Protein AF-A0A1B9MRT1-F1 (afdb_monomer)

Radius of gyration: 19.41 Å; Cα contacts (8 Å, |Δi|>4): 714; chains: 1; bounding box: 47×42×58 Å

Structure (mmCIF, N/CA/C/O backbone):
data_AF-A0A1B9MRT1-F1
#
_entry.id   AF-A0A1B9MRT1-F1
#
loop_
_atom_site.group_PDB
_atom_site.id
_atom_site.type_symbol
_atom_site.label_atom_id
_atom_site.label_alt_id
_atom_site.label_comp_id
_atom_site.label_asym_id
_atom_site.label_entity_id
_atom_site.label_seq_id
_atom_site.pdbx_PDB_ins_code
_atom_site.Cartn_x
_atom_site.Cartn_y
_atom_site.Cartn_z
_atom_site.occupancy
_atom_site.B_iso_or_equiv
_atom_site.auth_seq_id
_atom_site.auth_comp_id
_atom_site.auth_asym_id
_atom_site.auth_atom_id
_atom_site.pdbx_PDB_model_num
ATOM 1 N N . MET A 1 1 ? -8.906 -6.678 10.588 1.00 81.12 1 MET A N 1
ATOM 2 C CA . MET A 1 1 ? -9.167 -5.360 9.980 1.00 81.12 1 MET A CA 1
ATOM 3 C C . MET A 1 1 ? -9.302 -5.528 8.481 1.00 81.12 1 MET A C 1
ATOM 5 O O . MET A 1 1 ? -8.326 -5.927 7.858 1.00 81.12 1 MET A O 1
ATOM 9 N N . ILE A 1 2 ? -10.486 -5.270 7.919 1.00 69.31 2 ILE A N 1
ATOM 10 C CA . ILE A 1 2 ? -10.772 -5.486 6.489 1.00 69.31 2 ILE A CA 1
ATOM 11 C C . ILE A 1 2 ? -10.474 -4.206 5.707 1.00 69.31 2 ILE A C 1
ATOM 13 O O . ILE A 1 2 ? -10.863 -3.123 6.142 1.00 69.31 2 ILE A O 1
ATOM 17 N N . VAL A 1 3 ? -9.808 -4.357 4.560 1.00 67.69 3 VAL A N 1
ATOM 18 C CA . VAL A 1 3 ? -9.506 -3.270 3.617 1.00 67.69 3 VAL A CA 1
ATOM 19 C C . VAL A 1 3 ? -10.411 -3.379 2.380 1.00 67.69 3 VAL A C 1
ATOM 21 O O . VAL A 1 3 ? -11.193 -2.476 2.113 1.00 67.69 3 VAL A O 1
ATOM 24 N N . ASN A 1 4 ? -10.393 -4.532 1.696 1.00 75.31 4 ASN A N 1
ATOM 25 C CA . ASN A 1 4 ? -11.376 -4.949 0.687 1.00 75.31 4 ASN A CA 1
ATOM 26 C C . ASN A 1 4 ? -11.401 -6.493 0.617 1.00 75.31 4 ASN A C 1
ATOM 28 O O . ASN A 1 4 ? -10.354 -7.126 0.463 1.00 75.31 4 ASN A O 1
ATOM 32 N N . ASN A 1 5 ? -12.579 -7.114 0.748 1.00 74.94 5 ASN A N 1
ATOM 33 C CA . ASN A 1 5 ? -12.730 -8.577 0.775 1.00 74.94 5 ASN A CA 1
ATOM 34 C C . ASN A 1 5 ? -12.876 -9.234 -0.613 1.00 74.94 5 ASN A C 1
ATOM 36 O O . ASN A 1 5 ? -12.908 -10.459 -0.698 1.00 74.94 5 ASN A O 1
ATOM 40 N N . LYS A 1 6 ? -12.979 -8.452 -1.695 1.00 79.62 6 LYS A N 1
ATOM 41 C CA . LYS A 1 6 ? -13.037 -8.968 -3.076 1.00 79.62 6 LYS A CA 1
ATOM 42 C C . LYS A 1 6 ? -11.666 -9.053 -3.745 1.00 79.62 6 LYS A C 1
ATOM 44 O O . LYS A 1 6 ? -11.473 -9.858 -4.646 1.00 79.62 6 LYS A O 1
ATOM 49 N N . GLN A 1 7 ? -10.730 -8.219 -3.299 1.00 83.62 7 GLN A N 1
ATOM 50 C CA . GLN A 1 7 ? -9.390 -8.060 -3.875 1.00 83.62 7 GLN A CA 1
ATOM 51 C C . GLN A 1 7 ? -8.348 -8.123 -2.760 1.00 83.62 7 GLN A C 1
ATOM 53 O O . GLN A 1 7 ? -7.639 -7.166 -2.450 1.00 83.62 7 GLN A O 1
ATOM 58 N N . THR A 1 8 ? -8.354 -9.249 -2.059 1.00 84.88 8 THR A N 1
ATOM 59 C CA . THR A 1 8 ? -7.668 -9.404 -0.782 1.00 84.88 8 THR A CA 1
ATOM 60 C C . THR A 1 8 ? -6.224 -9.845 -0.995 1.00 84.88 8 THR A C 1
ATOM 62 O O . THR A 1 8 ? -5.322 -9.162 -0.509 1.00 84.88 8 THR A O 1
ATOM 65 N N . TRP A 1 9 ? -5.995 -10.910 -1.772 1.00 89.81 9 TRP A N 1
ATOM 66 C CA . TRP A 1 9 ? -4.661 -11.355 -2.192 1.00 89.81 9 TRP A CA 1
ATOM 67 C C . TRP A 1 9 ? -4.615 -11.712 -3.678 1.00 89.81 9 TRP A C 1
ATOM 69 O O . TRP A 1 9 ? -5.570 -12.267 -4.231 1.00 89.81 9 TRP A O 1
ATOM 79 N N . GLY A 1 10 ? -3.486 -11.388 -4.309 1.00 89.69 10 GLY A N 1
ATOM 80 C CA . GLY A 1 10 ? -3.221 -11.740 -5.696 1.00 89.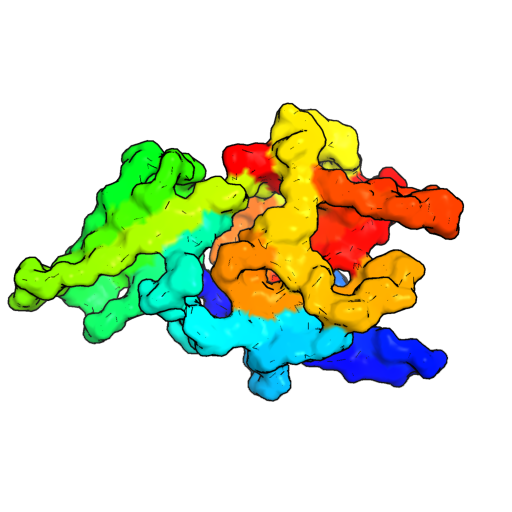69 10 GLY A CA 1
ATOM 81 C C . GLY A 1 10 ? -3.044 -13.247 -5.838 1.00 89.69 10 GLY A C 1
ATOM 82 O O . GLY A 1 10 ? -2.383 -13.884 -5.015 1.00 89.69 10 GLY A O 1
ATOM 83 N N . SER A 1 11 ? -3.674 -13.815 -6.860 1.00 90.88 11 SER A N 1
ATOM 84 C CA . SER A 1 11 ? -3.730 -15.252 -7.120 1.00 90.88 11 SER A CA 1
ATOM 85 C C . SER A 1 11 ? -3.021 -15.577 -8.434 1.00 90.88 11 SER A C 1
ATOM 87 O O . SER A 1 11 ? -3.669 -15.585 -9.489 1.00 90.88 11 SER A O 1
ATOM 89 N N . PRO A 1 12 ? -1.695 -15.785 -8.399 1.00 88.81 12 PRO A N 1
ATOM 90 C CA . PRO A 1 12 ? -0.935 -16.100 -9.593 1.00 88.81 12 PRO A CA 1
ATOM 91 C C . PRO A 1 12 ? -1.046 -17.575 -9.994 1.00 88.81 12 PRO A C 1
ATOM 93 O O . PRO A 1 12 ? -1.421 -18.432 -9.196 1.00 88.81 12 PRO A O 1
ATOM 96 N N . TYR A 1 13 ? -0.657 -17.864 -11.231 1.00 85.81 13 TYR A N 1
ATOM 97 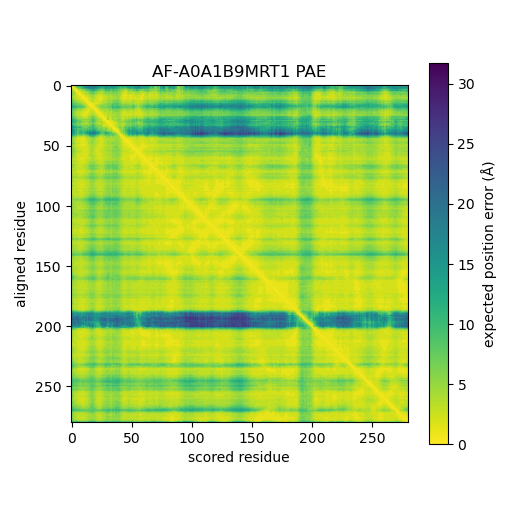C CA . TYR A 1 13 ? -0.239 -19.177 -11.706 1.00 85.81 13 TYR A CA 1
ATOM 98 C C . TYR A 1 13 ? 0.942 -19.000 -12.673 1.00 85.81 13 TYR A C 1
ATOM 100 O O . TYR A 1 13 ? 1.053 -17.966 -13.334 1.00 85.81 13 TYR A O 1
ATOM 108 N N . HIS A 1 14 ? 1.812 -20.002 -12.767 1.00 83.88 14 HIS A N 1
ATOM 109 C CA . HIS A 1 14 ? 2.862 -20.055 -13.783 1.00 83.88 14 HIS A CA 1
ATOM 110 C C . HIS A 1 14 ? 2.500 -21.045 -14.890 1.00 83.88 14 HIS A C 1
ATOM 112 O O . HIS A 1 14 ? 1.814 -22.045 -14.663 1.00 83.88 14 HIS A O 1
ATOM 118 N N . PHE A 1 15 ? 2.983 -20.779 -16.095 1.00 79.81 15 PHE A N 1
ATOM 119 C CA . PHE A 1 15 ? 2.850 -21.663 -17.245 1.00 79.81 15 PHE A CA 1
ATOM 120 C C . PHE A 1 15 ? 4.143 -21.672 -18.051 1.00 79.81 15 PHE A C 1
ATOM 122 O O . PHE A 1 15 ? 4.920 -20.724 -18.014 1.00 79.81 15 PHE A O 1
ATOM 129 N N . THR A 1 16 ? 4.376 -22.752 -18.793 1.00 81.81 16 THR A N 1
ATOM 130 C CA . THR A 1 16 ? 5.548 -22.869 -19.662 1.00 81.81 16 THR A CA 1
ATOM 131 C C . THR A 1 16 ? 5.122 -22.772 -21.119 1.00 81.81 16 THR A C 1
ATOM 133 O O . THR A 1 16 ? 4.325 -23.583 -21.594 1.00 81.81 16 THR A O 1
ATOM 136 N N . GLN A 1 17 ? 5.692 -21.816 -21.847 1.00 73.50 17 GLN A N 1
ATOM 137 C CA . GLN A 1 17 ? 5.498 -21.643 -23.280 1.00 73.50 17 GLN A CA 1
ATOM 138 C C . GLN A 1 17 ? 6.858 -21.550 -23.976 1.00 73.50 17 GLN A C 1
ATOM 140 O O . GLN A 1 17 ? 7.733 -20.795 -23.572 1.00 73.50 17 GLN A O 1
ATOM 145 N N . ASN A 1 18 ? 7.063 -22.351 -25.028 1.00 80.88 18 ASN A N 1
ATOM 146 C CA . ASN A 1 18 ? 8.314 -22.383 -25.802 1.00 80.88 18 ASN A CA 1
ATOM 147 C C . ASN A 1 18 ? 9.591 -22.584 -24.953 1.00 80.88 18 ASN A C 1
ATOM 149 O O . ASN A 1 18 ? 10.661 -22.104 -25.313 1.00 80.88 18 ASN A O 1
AT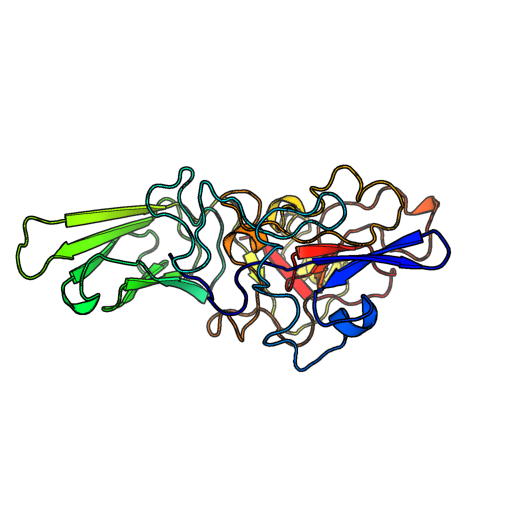OM 153 N N . GLY A 1 19 ? 9.483 -23.302 -23.829 1.00 78.00 19 GLY A N 1
ATOM 154 C CA . GLY A 1 19 ? 10.600 -23.549 -22.911 1.00 78.00 19 GLY A CA 1
ATOM 155 C C . GLY A 1 19 ? 10.895 -22.411 -21.930 1.00 78.00 19 GLY A C 1
ATOM 156 O O . GLY A 1 19 ? 11.796 -22.564 -21.113 1.00 78.00 19 GLY A O 1
ATOM 157 N N . LYS A 1 20 ? 10.128 -21.316 -21.972 1.00 75.44 20 LYS A N 1
ATOM 158 C CA . LYS A 1 20 ? 10.162 -20.238 -20.983 1.00 75.44 20 LYS A CA 1
ATOM 159 C C . LYS A 1 20 ? 8.989 -20.380 -20.018 1.00 75.44 20 LYS A C 1
ATOM 161 O O . LYS A 1 20 ? 7.878 -20.694 -20.442 1.00 75.44 20 LYS A O 1
ATOM 166 N N . THR A 1 21 ? 9.251 -20.196 -18.730 1.00 78.31 21 THR A N 1
ATOM 167 C CA . THR A 1 21 ? 8.204 -20.128 -17.708 1.00 78.31 21 THR A CA 1
ATOM 168 C C . THR A 1 21 ? 7.817 -18.674 -17.504 1.00 78.31 21 THR A C 1
ATOM 170 O O . THR A 1 21 ? 8.680 -17.855 -17.204 1.00 78.31 21 THR A O 1
ATOM 173 N N . ASP A 1 22 ? 6.531 -18.386 -17.652 1.00 78.44 22 ASP A N 1
ATOM 174 C CA . ASP A 1 22 ? 5.929 -17.079 -17.420 1.00 78.44 22 ASP A CA 1
ATOM 175 C C . ASP A 1 22 ? 4.866 -17.183 -16.328 1.00 78.44 22 ASP A C 1
ATOM 177 O O . ASP A 1 22 ? 4.383 -18.268 -15.988 1.00 78.44 22 ASP A O 1
ATOM 181 N N . CYS A 1 23 ? 4.489 -16.031 -15.787 1.00 82.50 23 CYS A N 1
ATOM 182 C CA . CYS A 1 23 ? 3.470 -15.931 -14.763 1.00 82.50 23 CYS A CA 1
ATOM 183 C C . CYS A 1 23 ? 2.279 -15.076 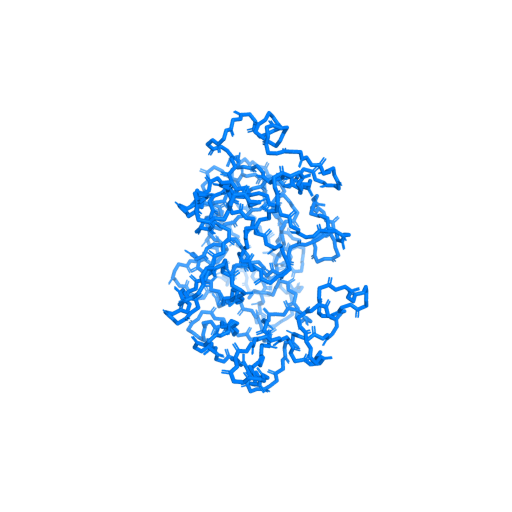-15.219 1.00 82.50 23 CYS A C 1
ATOM 185 O O . CYS A 1 23 ? 2.433 -14.089 -15.939 1.00 82.50 23 CYS A O 1
ATOM 187 N N . ALA A 1 24 ? 1.080 -15.441 -14.768 1.00 82.81 24 ALA A N 1
ATOM 188 C CA . ALA A 1 24 ? -0.147 -14.688 -14.996 1.00 82.81 24 ALA A CA 1
ATOM 189 C C . ALA A 1 24 ? -1.130 -14.855 -13.828 1.00 82.81 24 ALA A C 1
ATOM 191 O O . ALA A 1 24 ? -0.957 -15.676 -12.930 1.00 82.81 24 ALA A O 1
ATOM 192 N N . LEU A 1 25 ? -2.184 -14.043 -13.812 1.00 86.38 25 LEU A N 1
ATOM 193 C CA . LEU A 1 25 ? -3.237 -14.113 -12.801 1.00 86.38 25 LEU A CA 1
ATOM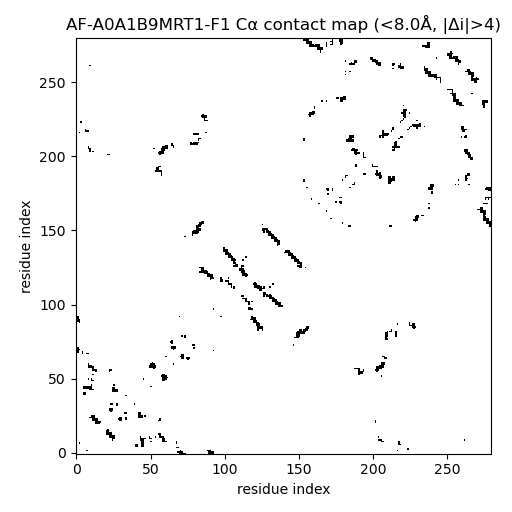 194 C C . LEU A 1 25 ? -4.281 -15.176 -13.151 1.00 86.38 25 LEU A C 1
ATOM 196 O O . LEU A 1 25 ? -4.743 -15.240 -14.290 1.00 86.38 25 LEU A O 1
ATOM 200 N N . ILE A 1 26 ? -4.744 -15.951 -12.164 1.00 87.00 26 ILE A N 1
ATOM 201 C CA . ILE A 1 26 ? -5.788 -16.961 -12.394 1.00 87.00 26 ILE A CA 1
ATOM 202 C C . ILE A 1 26 ? -7.041 -16.311 -12.996 1.00 87.00 26 ILE A C 1
ATOM 204 O O . ILE A 1 26 ? -7.623 -15.376 -12.437 1.00 87.00 26 ILE A O 1
ATOM 208 N N . GLY A 1 27 ? -7.499 -16.876 -14.114 1.00 82.88 27 GLY A N 1
ATOM 209 C CA . GLY A 1 27 ? -8.619 -16.359 -14.904 1.00 82.88 27 GLY A CA 1
ATOM 210 C C . GLY A 1 27 ? -8.193 -15.589 -16.156 1.00 82.88 27 GLY A C 1
ATOM 211 O O . GLY A 1 27 ? -9.064 -15.170 -16.919 1.00 82.88 27 GLY A O 1
ATOM 212 N N . TYR A 1 28 ? -6.888 -15.441 -16.378 1.00 78.69 28 TYR A N 1
ATOM 213 C CA . TYR A 1 28 ? -6.282 -15.022 -17.639 1.00 78.69 28 TYR A CA 1
ATOM 214 C C . TYR A 1 28 ? -5.422 -16.157 -18.193 1.00 78.69 28 TYR A C 1
ATOM 216 O O . TYR A 1 28 ? -5.083 -17.068 -17.445 1.00 78.69 28 TYR A O 1
ATOM 224 N N . ASN A 1 29 ? -5.128 -16.118 -19.495 1.00 74.88 29 ASN A N 1
ATOM 225 C CA . ASN A 1 29 ? -4.244 -17.087 -20.154 1.00 74.88 29 ASN A CA 1
ATOM 226 C C . ASN A 1 29 ? -2.815 -16.549 -20.336 1.00 74.88 29 ASN A C 1
ATOM 228 O O . ASN A 1 29 ? -1.903 -17.332 -20.588 1.00 74.88 29 ASN A O 1
ATOM 232 N N . ASP A 1 30 ? -2.635 -15.234 -20.215 1.00 75.44 30 ASP A N 1
ATOM 233 C CA . ASP A 1 30 ? -1.388 -14.508 -20.437 1.00 75.44 30 ASP A CA 1
ATOM 234 C C . ASP A 1 30 ? -1.392 -13.177 -19.661 1.00 75.44 30 ASP A C 1
ATOM 236 O O . ASP A 1 30 ? -2.430 -12.719 -19.160 1.00 75.44 30 ASP A O 1
ATOM 240 N N . ILE A 1 31 ? -0.207 -12.575 -19.543 1.00 70.19 31 ILE A N 1
ATOM 241 C CA . ILE A 1 31 ? 0.017 -11.329 -18.806 1.00 70.19 31 ILE A CA 1
ATOM 242 C C . ILE A 1 31 ? -0.680 -10.134 -19.466 1.00 70.19 31 ILE A C 1
ATOM 244 O O . ILE A 1 31 ? -1.338 -9.361 -18.766 1.00 70.19 31 ILE A O 1
ATOM 248 N N . ASP A 1 32 ? -0.601 -10.005 -20.790 1.00 74.56 32 ASP A N 1
ATOM 249 C CA . ASP A 1 32 ? -1.132 -8.853 -21.522 1.00 74.56 32 ASP A CA 1
ATOM 250 C C . ASP A 1 32 ? -2.639 -8.737 -21.311 1.00 74.56 32 ASP A C 1
ATOM 252 O O . ASP A 1 32 ? -3.145 -7.671 -20.961 1.00 74.56 32 ASP A O 1
ATOM 256 N N . SER A 1 33 ? -3.343 -9.866 -21.392 1.00 74.94 33 SER A N 1
ATOM 257 C CA . SER A 1 33 ? -4.769 -9.978 -21.102 1.00 74.94 33 SER A CA 1
ATOM 258 C C . SER A 1 33 ? -5.109 -9.545 -19.677 1.00 74.94 33 SER A C 1
ATOM 260 O O . SER A 1 33 ? -6.151 -8.930 -19.456 1.00 74.94 33 SER A O 1
ATOM 262 N N . SER A 1 34 ? -4.240 -9.836 -18.705 1.00 70.56 34 SER A N 1
ATOM 263 C CA . SER A 1 34 ? -4.431 -9.389 -17.321 1.00 70.56 34 SER A CA 1
ATOM 264 C C . SER A 1 34 ? -4.225 -7.874 -17.164 1.00 70.56 34 SER A C 1
ATOM 266 O O . SER A 1 34 ? -4.936 -7.232 -16.391 1.00 70.56 34 SER A O 1
ATOM 268 N N . ILE A 1 35 ? -3.314 -7.284 -17.947 1.00 65.19 35 ILE A N 1
ATOM 269 C CA . ILE A 1 35 ? -2.980 -5.853 -17.923 1.00 65.19 35 ILE A CA 1
ATOM 270 C C . ILE A 1 35 ? -4.014 -4.999 -18.669 1.00 65.19 35 ILE A C 1
ATOM 272 O O . ILE A 1 35 ? -4.182 -3.837 -18.305 1.00 65.19 35 ILE A O 1
ATOM 276 N N . VAL A 1 36 ? -4.719 -5.520 -19.680 1.00 65.06 36 VAL A N 1
ATOM 277 C CA . VAL A 1 36 ? -5.658 -4.730 -20.512 1.00 65.06 36 VAL A CA 1
ATOM 278 C C . VAL A 1 36 ? -7.145 -4.993 -20.243 1.00 65.06 36 VAL A C 1
ATOM 280 O O . VAL A 1 36 ? -7.994 -4.344 -20.853 1.00 65.06 36 VAL A O 1
ATOM 283 N N . ASP A 1 37 ? -7.502 -5.909 -19.335 1.00 66.75 37 ASP A N 1
ATOM 284 C CA . ASP A 1 37 ? -8.910 -6.141 -18.978 1.00 66.75 37 ASP A CA 1
ATOM 285 C C . ASP A 1 37 ? -9.464 -4.922 -18.216 1.00 66.75 37 ASP A C 1
ATOM 287 O O . ASP A 1 37 ? -8.940 -4.530 -17.177 1.00 66.75 37 ASP A O 1
ATOM 291 N N . TYR A 1 38 ? -10.522 -4.291 -18.725 1.00 60.28 38 TYR A N 1
ATOM 292 C CA . TYR A 1 38 ? -11.200 -3.174 -18.052 1.00 60.28 38 TYR A CA 1
ATOM 293 C C . TYR A 1 38 ? -12.261 -3.651 -17.037 1.00 60.28 38 TYR A C 1
ATOM 295 O O . TYR A 1 38 ? -12.724 -2.866 -16.215 1.00 60.28 38 TYR A O 1
ATOM 303 N N . ASN A 1 39 ? -12.613 -4.944 -17.040 1.00 61.66 39 ASN A N 1
ATOM 304 C CA . ASN A 1 39 ? -13.592 -5.590 -16.156 1.00 61.66 39 ASN A CA 1
ATOM 305 C C . ASN A 1 39 ? -12.913 -6.468 -15.081 1.00 61.66 39 ASN A C 1
ATOM 307 O O . ASN A 1 39 ? -13.397 -7.552 -14.749 1.00 61.66 39 ASN A O 1
ATOM 311 N N . ARG A 1 40 ? -11.792 -6.006 -14.504 1.00 66.94 40 ARG A N 1
ATOM 312 C CA . ARG A 1 40 ? -10.899 -6.790 -13.611 1.00 66.94 40 ARG A CA 1
ATOM 313 C C . ARG A 1 40 ? -11.514 -7.303 -12.306 1.00 66.94 40 ARG A C 1
ATOM 315 O O . ARG A 1 40 ? -10.834 -8.022 -11.581 1.00 66.94 40 ARG A O 1
ATOM 322 N N . GLY A 1 41 ? -12.747 -6.912 -11.980 1.00 59.69 41 GLY A N 1
ATOM 323 C CA . GLY A 1 41 ? -13.314 -6.927 -10.626 1.00 59.69 41 GLY A CA 1
ATOM 324 C C . GLY A 1 41 ? -13.102 -8.212 -9.817 1.00 59.69 41 GLY A C 1
ATOM 325 O O . GLY A 1 41 ? -12.812 -8.106 -8.629 1.00 59.69 41 GLY A O 1
ATOM 326 N N . ASP A 1 42 ? -13.150 -9.389 -10.458 1.00 64.12 42 ASP A N 1
ATOM 327 C CA . ASP A 1 42 ? -13.130 -10.693 -9.767 1.00 64.12 42 ASP A CA 1
ATOM 328 C C . ASP A 1 42 ? -12.041 -11.682 -10.259 1.00 64.12 42 ASP A C 1
ATOM 330 O O . ASP A 1 42 ? -11.958 -12.830 -9.791 1.00 64.12 42 ASP A O 1
ATOM 334 N N . LYS A 1 43 ? -11.215 -11.290 -11.239 1.00 78.19 43 LYS A N 1
ATOM 335 C CA . LYS A 1 43 ? -10.173 -12.161 -11.815 1.00 78.19 43 LYS A CA 1
ATOM 336 C C . LYS A 1 43 ? -8.820 -11.882 -11.173 1.00 78.19 43 LYS A C 1
ATOM 338 O O . LYS A 1 43 ? -8.484 -10.735 -10.907 1.00 78.19 43 LYS A O 1
ATOM 343 N N . GLY A 1 44 ? -8.035 -12.933 -10.949 1.00 83.81 44 GLY A N 1
ATOM 344 C CA . GLY A 1 44 ? -6.710 -12.814 -10.341 1.00 83.81 44 GLY A CA 1
ATOM 345 C C . GLY A 1 44 ? -6.687 -12.538 -8.841 1.00 83.81 44 GLY A C 1
ATOM 346 O O . GLY A 1 44 ? -5.609 -12.354 -8.287 1.00 83.81 44 GLY A O 1
ATOM 347 N N . TRP A 1 45 ? -7.843 -12.540 -8.177 1.00 88.31 45 TRP A N 1
ATOM 348 C CA . TRP A 1 45 ? -7.949 -12.334 -6.736 1.00 88.31 45 TRP A CA 1
ATOM 349 C C . TRP A 1 45 ? -8.631 -13.510 -6.055 1.00 88.31 45 TRP A C 1
ATOM 351 O O . TRP A 1 45 ? -9.533 -14.142 -6.618 1.00 88.31 45 TRP A O 1
ATOM 361 N N . ASN A 1 46 ? -8.229 -13.735 -4.808 1.00 89.62 46 ASN A N 1
ATOM 362 C CA . ASN A 1 46 ? -8.930 -14.553 -3.828 1.00 89.62 46 ASN A CA 1
ATOM 363 C C . ASN A 1 46 ? -9.239 -15.989 -4.288 1.00 89.62 46 ASN A C 1
ATOM 365 O O . ASN A 1 46 ? -10.304 -16.529 -3.977 1.00 89.62 46 ASN A O 1
ATOM 369 N N . LYS A 1 47 ? -8.351 -16.610 -5.074 1.00 91.50 47 LYS A N 1
ATOM 370 C CA . LYS A 1 47 ? -8.554 -17.982 -5.547 1.00 91.50 47 LYS A CA 1
ATOM 371 C C . LYS A 1 47 ? -8.069 -18.986 -4.500 1.00 91.50 47 LYS A C 1
ATOM 373 O O . LYS A 1 47 ? -6.922 -18.889 -4.061 1.00 91.50 47 LYS A O 1
ATOM 378 N N . PRO A 1 48 ? -8.919 -19.955 -4.110 1.00 90.38 48 PRO A N 1
ATOM 379 C CA . PRO A 1 48 ? -8.494 -21.028 -3.227 1.00 90.38 48 PRO A CA 1
ATOM 380 C C . PRO A 1 48 ? -7.307 -21.798 -3.809 1.00 90.38 48 PRO A C 1
ATOM 382 O O . PRO A 1 48 ? -7.297 -22.100 -5.004 1.00 90.38 48 PRO A O 1
ATOM 385 N N . GLY A 1 49 ? -6.334 -22.132 -2.970 1.00 90.62 49 GLY A N 1
ATOM 386 C CA . GLY A 1 49 ? -5.093 -22.802 -3.363 1.00 90.62 49 GLY A CA 1
ATOM 387 C C . GLY A 1 49 ? -3.929 -21.861 -3.694 1.00 90.62 49 GLY A C 1
ATOM 388 O O . GLY A 1 49 ? -2.834 -22.352 -3.952 1.00 90.62 49 GLY A O 1
ATOM 389 N N . THR A 1 50 ? -4.128 -20.536 -3.673 1.00 92.56 50 THR A N 1
ATOM 390 C CA . THR A 1 50 ? -3.056 -19.536 -3.869 1.00 92.56 50 THR A CA 1
ATOM 391 C C . THR A 1 50 ? -2.851 -18.633 -2.650 1.00 92.56 50 THR A C 1
ATOM 393 O O . THR A 1 50 ? -2.417 -17.486 -2.769 1.00 92.56 50 THR A O 1
ATOM 396 N N . GLU A 1 51 ? -3.250 -19.101 -1.470 1.00 93.56 51 GLU A N 1
ATOM 397 C CA . GLU A 1 51 ? -3.107 -18.378 -0.206 1.00 93.56 51 GLU A CA 1
ATOM 398 C C . GLU A 1 51 ? -1.633 -18.250 0.191 1.00 93.56 51 GLU A C 1
ATOM 400 O O . GLU A 1 51 ? -1.203 -17.236 0.748 1.00 93.56 51 GLU A O 1
ATOM 405 N N . TYR A 1 52 ? -0.852 -19.286 -0.116 1.00 92.31 52 TYR A N 1
ATOM 406 C CA . TYR A 1 52 ? 0.591 -19.287 0.050 1.00 92.31 52 TYR A CA 1
ATOM 407 C C . TYR A 1 52 ? 1.267 -18.602 -1.126 1.00 92.31 52 TYR A C 1
ATOM 409 O O . TYR A 1 52 ? 0.821 -18.668 -2.269 1.00 92.31 52 TYR A O 1
ATOM 417 N N . ARG A 1 53 ? 2.386 -17.963 -0.811 1.00 88.62 53 ARG A N 1
ATOM 418 C CA . ARG A 1 53 ? 3.241 -17.306 -1.783 1.00 88.62 53 ARG A CA 1
ATOM 419 C C . ARG A 1 53 ? 3.799 -18.311 -2.791 1.00 88.62 53 ARG A C 1
ATOM 421 O O . ARG A 1 53 ? 4.398 -19.309 -2.391 1.00 88.62 53 ARG A O 1
ATOM 428 N N . ASP A 1 54 ? 3.666 -18.003 -4.075 1.00 88.38 54 ASP A N 1
ATOM 429 C CA . ASP A 1 54 ? 4.320 -18.746 -5.145 1.00 88.38 54 ASP A CA 1
ATOM 430 C C . ASP A 1 54 ? 5.793 -18.311 -5.265 1.00 88.38 54 ASP A C 1
ATOM 432 O O . ASP A 1 54 ? 6.116 -17.122 -5.253 1.00 88.38 54 ASP A O 1
ATOM 436 N N . HIS A 1 55 ? 6.702 -19.283 -5.345 1.00 83.25 55 HIS A N 1
ATOM 437 C CA . HIS A 1 55 ? 8.147 -19.046 -5.414 1.00 83.25 55 HIS A CA 1
ATOM 438 C C . HIS A 1 55 ? 8.633 -18.362 -6.703 1.00 83.25 55 HIS A C 1
ATOM 440 O O . HIS A 1 55 ? 9.687 -17.732 -6.665 1.00 83.25 55 HIS A O 1
ATOM 446 N N . LEU A 1 56 ? 7.880 -18.465 -7.803 1.00 81.38 56 LEU A N 1
ATOM 447 C CA . LEU A 1 56 ? 8.180 -17.862 -9.106 1.00 81.38 56 LEU A CA 1
ATOM 448 C C . LEU A 1 56 ? 7.377 -16.594 -9.360 1.00 81.38 56 LEU A C 1
ATOM 450 O O . LEU A 1 56 ? 7.770 -15.773 -10.168 1.00 81.38 56 LEU A O 1
ATOM 454 N N . CYS A 1 57 ? 6.226 -16.461 -8.720 1.00 85.19 57 CYS A N 1
ATOM 455 C CA . CYS A 1 57 ? 5.217 -15.502 -9.136 1.00 85.19 57 CYS A CA 1
ATOM 456 C C . CYS A 1 57 ? 4.745 -14.568 -8.007 1.00 85.19 57 CYS A C 1
ATOM 458 O O . CYS A 1 57 ? 4.008 -13.612 -8.257 1.00 85.19 57 CYS A O 1
ATOM 460 N N . GLY A 1 58 ? 5.117 -14.858 -6.758 1.00 89.56 58 GLY A N 1
ATOM 461 C CA . GLY A 1 58 ? 4.705 -14.093 -5.585 1.00 89.56 58 GLY A CA 1
ATOM 462 C C . GLY A 1 58 ? 3.264 -14.332 -5.157 1.00 89.56 58 GLY A C 1
ATOM 463 O O . GLY A 1 58 ? 2.774 -15.461 -5.138 1.00 89.56 58 GLY A O 1
ATOM 464 N N . GLY A 1 59 ? 2.589 -13.257 -4.752 1.00 91.44 59 GLY A N 1
ATOM 465 C CA . GLY A 1 59 ? 1.190 -13.291 -4.327 1.00 91.44 59 GLY A CA 1
ATOM 466 C C . GLY A 1 59 ? 0.992 -13.848 -2.915 1.00 91.44 59 GLY A C 1
ATOM 467 O O . GLY A 1 59 ? 1.917 -13.881 -2.095 1.00 91.44 59 GLY A O 1
ATOM 468 N N . GLY A 1 60 ? -0.241 -14.263 -2.618 1.00 93.31 60 GLY A N 1
ATOM 469 C CA . GLY A 1 60 ? -0.614 -14.815 -1.312 1.00 93.31 60 GLY A CA 1
ATOM 470 C C . GLY A 1 60 ? -0.578 -13.796 -0.163 1.00 93.31 60 GLY A C 1
ATOM 471 O O . GLY A 1 60 ? -0.586 -12.574 -0.364 1.00 93.31 60 GLY A O 1
ATOM 472 N N . TYR A 1 61 ? -0.555 -14.302 1.070 1.00 94.38 61 TYR A N 1
ATOM 473 C CA . TYR A 1 61 ? -0.515 -13.484 2.286 1.00 94.38 61 TYR A CA 1
ATOM 474 C C . TYR A 1 61 ? 0.242 -14.149 3.447 1.00 94.38 61 TYR A C 1
ATOM 476 O O . TYR A 1 61 ? 0.363 -15.374 3.539 1.00 94.38 61 TYR A O 1
ATOM 484 N N . ASP A 1 62 ? 0.740 -13.331 4.377 1.00 94.88 62 ASP A N 1
ATOM 485 C CA . ASP A 1 62 ? 1.359 -13.805 5.617 1.00 94.88 62 ASP A CA 1
ATOM 486 C C . ASP A 1 62 ? 0.289 -14.254 6.625 1.00 94.88 62 ASP A C 1
ATOM 488 O O . ASP A 1 62 ? -0.378 -13.452 7.285 1.00 94.88 62 ASP A O 1
ATOM 492 N N . HIS A 1 63 ? 0.164 -15.572 6.769 1.00 95.06 63 HIS A N 1
ATOM 493 C CA . HIS A 1 63 ? -0.821 -16.235 7.622 1.00 95.06 63 HIS A CA 1
ATOM 494 C C . HIS A 1 63 ? -0.645 -15.941 9.120 1.00 95.06 63 HIS A C 1
ATOM 496 O O . HIS A 1 63 ? -1.569 -16.163 9.903 1.00 95.06 63 HIS A O 1
ATOM 502 N N . ASN A 1 64 ? 0.517 -15.430 9.543 1.00 95.88 64 ASN A N 1
ATOM 503 C CA . ASN A 1 64 ? 0.753 -15.077 10.944 1.00 95.88 64 ASN A CA 1
ATOM 504 C C . ASN A 1 64 ? 0.091 -13.752 11.332 1.00 95.88 64 ASN A C 1
ATOM 506 O O . ASN A 1 64 ? -0.114 -13.483 12.517 1.00 95.88 64 ASN A O 1
ATOM 510 N N . VAL A 1 65 ? -0.220 -12.907 10.347 1.00 96.06 65 VAL A N 1
ATOM 511 C CA . VAL A 1 65 ? -0.728 -11.549 10.580 1.00 96.06 65 VAL A CA 1
ATOM 512 C C . VAL A 1 65 ? -2.035 -11.262 9.856 1.00 96.06 65 VAL A C 1
ATOM 514 O O . VAL A 1 65 ? -2.661 -10.249 10.165 1.00 96.06 65 VAL A O 1
ATOM 517 N N . PHE A 1 66 ? -2.453 -12.118 8.923 1.00 94.38 66 PHE A N 1
ATOM 518 C CA . PHE A 1 66 ? -3.569 -11.866 8.022 1.00 94.38 66 PHE A CA 1
ATOM 519 C C . PHE A 1 66 ? -4.506 -13.072 7.893 1.00 94.38 66 PHE A C 1
ATOM 521 O O . PHE A 1 66 ? -4.061 -14.209 7.756 1.00 94.38 66 PHE A O 1
ATOM 528 N N . ASP A 1 67 ? -5.808 -12.790 7.885 1.00 91.25 67 ASP A N 1
ATOM 529 C CA . ASP A 1 67 ? -6.885 -13.727 7.564 1.00 91.25 67 ASP A CA 1
ATOM 530 C C . ASP A 1 67 ? -7.686 -13.186 6.366 1.00 91.25 67 ASP A C 1
ATOM 532 O O . ASP A 1 67 ? -8.048 -12.010 6.366 1.00 91.25 67 ASP A O 1
ATOM 536 N N . PRO A 1 68 ? -8.004 -13.990 5.341 1.00 87.50 68 PRO A N 1
ATOM 537 C CA . PRO A 1 68 ? -8.683 -13.500 4.140 1.00 87.50 68 PRO A CA 1
ATOM 538 C C . PRO A 1 68 ? -10.118 -13.010 4.383 1.00 87.50 68 PRO A C 1
ATOM 540 O O . PRO A 1 68 ? -10.637 -12.229 3.588 1.00 87.50 68 PRO A O 1
ATOM 543 N N . ILE A 1 69 ? -10.762 -13.436 5.474 1.00 87.12 69 ILE A N 1
ATOM 544 C CA . ILE A 1 69 ? -12.139 -13.045 5.802 1.00 87.12 69 ILE A CA 1
ATOM 545 C C . ILE A 1 69 ? -12.151 -11.742 6.609 1.00 87.12 69 ILE A C 1
ATOM 547 O O . ILE A 1 69 ? -12.931 -10.834 6.330 1.00 87.12 69 ILE A O 1
ATOM 551 N N . ASN A 1 70 ? -11.278 -11.639 7.608 1.00 89.38 70 ASN A N 1
ATOM 552 C CA . ASN A 1 70 ? -11.272 -10.577 8.610 1.00 89.38 70 ASN A CA 1
ATOM 553 C C . ASN A 1 70 ? -10.129 -9.568 8.420 1.00 89.38 70 ASN A C 1
ATOM 555 O O . ASN A 1 70 ? -10.104 -8.543 9.105 1.00 89.38 70 ASN A O 1
ATOM 559 N N . GLY A 1 71 ? -9.194 -9.832 7.510 1.00 93.06 71 GLY A N 1
ATOM 560 C CA . GLY A 1 71 ? -7.982 -9.065 7.221 1.00 93.06 71 GLY A CA 1
ATOM 561 C C . GLY A 1 71 ? -6.921 -9.149 8.324 1.00 93.06 71 GLY A C 1
ATOM 562 O O . GLY A 1 71 ? -6.786 -10.175 8.988 1.00 93.06 71 GLY A O 1
ATOM 563 N N . PHE A 1 72 ? -6.154 -8.076 8.553 1.00 96.00 72 PHE A N 1
ATOM 564 C CA . PHE A 1 72 ? -5.042 -8.118 9.518 1.00 96.00 72 PHE A CA 1
ATOM 565 C C . PHE A 1 72 ? -5.518 -8.347 10.957 1.00 96.00 72 PHE A C 1
ATOM 567 O O . PHE A 1 72 ? -6.478 -7.710 11.415 1.00 96.00 72 PHE A O 1
ATOM 574 N N . TYR A 1 73 ? -4.815 -9.204 11.697 1.00 96.19 73 TYR A N 1
ATOM 575 C CA . TYR A 1 73 ? -5.096 -9.459 13.104 1.00 96.19 73 TYR A CA 1
ATOM 576 C C . TYR A 1 73 ? -4.779 -8.232 13.958 1.00 96.19 73 TYR A C 1
ATOM 578 O O . TYR A 1 73 ? -3.689 -7.663 13.898 1.00 96.19 73 TYR A O 1
ATOM 586 N N . ALA A 1 74 ? -5.702 -7.864 14.848 1.00 94.50 74 ALA A N 1
ATOM 587 C CA . ALA A 1 74 ? -5.460 -6.793 15.815 1.00 94.50 74 ALA A CA 1
ATOM 588 C C . ALA A 1 74 ? -4.299 -7.126 16.772 1.00 94.50 74 ALA A C 1
ATOM 590 O O . ALA A 1 74 ? -3.670 -6.221 17.317 1.00 94.50 74 ALA A O 1
ATOM 591 N N . SER A 1 75 ? -3.984 -8.412 16.963 1.00 95.06 75 SER A N 1
ATOM 592 C CA . SER A 1 75 ? -2.864 -8.904 17.772 1.00 95.06 75 SER A CA 1
ATOM 593 C C . SER A 1 75 ? -1.509 -8.855 17.061 1.00 95.06 75 SER A C 1
ATOM 595 O O . SER A 1 75 ? -0.502 -8.876 17.765 1.00 95.06 75 SER A O 1
ATOM 597 N N . ALA A 1 76 ? -1.460 -8.704 15.732 1.00 96.56 76 ALA A N 1
ATOM 598 C CA . ALA A 1 76 ? -0.217 -8.730 14.961 1.00 96.56 76 ALA A CA 1
ATOM 599 C C . ALA A 1 76 ? 0.815 -7.704 15.463 1.00 96.56 76 ALA A C 1
ATOM 601 O O . ALA A 1 76 ? 0.452 -6.649 16.003 1.00 96.56 76 ALA A O 1
ATOM 602 N N . ASN A 1 77 ? 2.098 -8.035 15.309 1.00 94.56 77 ASN A N 1
ATOM 603 C CA . ASN A 1 77 ? 3.212 -7.142 15.603 1.00 94.56 77 ASN A CA 1
ATOM 604 C C . ASN A 1 77 ? 4.258 -7.238 14.475 1.00 94.56 77 ASN A C 1
ATOM 606 O O . ASN A 1 77 ? 4.754 -8.341 14.244 1.00 94.56 77 ASN A O 1
ATOM 610 N N . PRO A 1 78 ? 4.620 -6.132 13.796 1.00 95.25 78 PRO A N 1
ATOM 611 C CA . PRO A 1 78 ? 4.115 -4.763 13.979 1.00 95.25 78 PRO A CA 1
ATOM 612 C C . PRO A 1 78 ? 2.599 -4.625 13.749 1.00 95.25 78 PRO A C 1
ATOM 614 O O . PRO A 1 78 ? 1.960 -5.504 13.174 1.00 95.25 78 PRO A O 1
ATOM 617 N N . LYS A 1 79 ? 2.007 -3.539 14.263 1.00 96.50 79 LYS A N 1
ATOM 618 C CA . LYS A 1 79 ? 0.568 -3.246 14.137 1.00 96.50 79 LYS A CA 1
ATOM 619 C C . LYS A 1 79 ? 0.264 -2.652 12.763 1.00 96.50 79 LYS A C 1
ATOM 621 O O . LYS A 1 79 ? 0.965 -1.743 12.328 1.00 96.50 79 LYS A O 1
ATOM 626 N N . PHE A 1 80 ? -0.793 -3.139 12.119 1.00 97.62 80 PHE A N 1
ATOM 627 C CA . PHE A 1 80 ? -1.321 -2.553 10.891 1.00 97.62 80 PHE A CA 1
ATOM 628 C C . PHE A 1 80 ? -2.117 -1.262 11.182 1.00 97.62 80 PHE A C 1
ATOM 630 O O . PHE A 1 80 ? -2.883 -1.208 12.133 1.00 97.62 80 PHE A O 1
ATOM 637 N N . PRO A 1 81 ? -2.046 -0.235 10.338 1.00 97.75 81 PRO A N 1
ATOM 638 C CA . PRO A 1 81 ? -1.047 -0.033 9.301 1.00 97.75 81 PRO A CA 1
ATOM 639 C C . PRO A 1 81 ? 0.241 0.609 9.848 1.00 97.75 81 PRO A C 1
ATOM 641 O O . PRO A 1 81 ? 0.223 1.355 10.835 1.00 97.75 81 PRO A O 1
ATOM 644 N N . THR A 1 82 ? 1.357 0.351 9.161 1.00 98.25 82 THR A N 1
ATOM 645 C CA . THR A 1 82 ? 2.616 1.104 9.322 1.00 98.25 82 THR A CA 1
ATOM 646 C C . THR A 1 82 ? 2.816 2.151 8.223 1.00 98.25 82 THR A C 1
ATOM 648 O O . THR A 1 82 ? 3.614 3.079 8.373 1.00 98.25 82 THR A O 1
ATOM 651 N N . THR A 1 83 ? 2.049 2.035 7.141 1.00 98.44 83 THR A N 1
ATOM 652 C CA . THR A 1 83 ? 2.040 2.922 5.976 1.00 98.44 83 THR A CA 1
ATOM 653 C C . THR A 1 83 ? 0.691 3.630 5.826 1.00 98.44 83 THR A C 1
ATOM 655 O O . THR A 1 83 ? -0.286 3.273 6.482 1.00 98.44 83 THR A O 1
ATOM 658 N N . GLY A 1 84 ? 0.590 4.631 4.956 1.00 98.00 84 GLY A N 1
ATOM 659 C CA . GLY A 1 84 ? -0.693 5.282 4.707 1.00 98.00 84 GLY A CA 1
ATOM 660 C C . GLY A 1 84 ? -0.702 6.238 3.526 1.00 98.00 84 GLY A C 1
ATOM 661 O O . GLY A 1 84 ? 0.326 6.558 2.932 1.00 98.00 84 GLY A O 1
ATOM 662 N N . PHE A 1 85 ? -1.904 6.684 3.193 1.00 98.31 85 PHE A N 1
ATOM 663 C CA . PHE A 1 85 ? -2.178 7.720 2.207 1.00 98.31 85 PHE A CA 1
ATOM 664 C C . PHE A 1 85 ? -3.543 8.354 2.522 1.00 98.31 85 PHE A C 1
ATOM 666 O O . PHE A 1 85 ? -4.361 7.722 3.202 1.00 98.31 85 PHE A O 1
ATOM 673 N N . PRO A 1 86 ? -3.817 9.587 2.058 1.00 98.06 86 PRO A N 1
ATOM 674 C CA . PRO A 1 86 ? -5.128 10.208 2.226 1.00 98.06 86 PRO A CA 1
ATOM 675 C C . PRO A 1 86 ? -6.247 9.350 1.618 1.00 98.06 86 PRO A C 1
ATOM 677 O O . PRO A 1 86 ? -6.158 8.933 0.465 1.00 98.06 86 PRO A O 1
ATOM 680 N N . GLY A 1 87 ? -7.292 9.080 2.397 1.00 97.44 87 GLY A N 1
ATOM 681 C CA . GLY A 1 87 ? -8.432 8.254 1.997 1.00 97.44 87 GLY A CA 1
ATOM 682 C C . GLY A 1 87 ? -8.253 6.751 2.231 1.00 97.44 87 GLY A C 1
ATOM 683 O O . GLY A 1 87 ? -9.206 6.000 2.024 1.00 97.44 87 GLY A O 1
ATOM 684 N N . ALA A 1 88 ? -7.081 6.299 2.695 1.00 97.25 88 ALA A N 1
ATOM 685 C CA . ALA A 1 88 ? -6.895 4.913 3.114 1.00 97.25 88 ALA A CA 1
ATOM 686 C C . ALA A 1 88 ? -7.843 4.584 4.274 1.00 97.25 88 ALA A C 1
ATOM 688 O O . ALA A 1 88 ? -7.969 5.362 5.225 1.00 97.25 88 ALA A O 1
ATOM 689 N N . GLN A 1 89 ? -8.508 3.431 4.207 1.00 96.38 89 GLN A N 1
ATOM 690 C CA . GLN A 1 89 ? -9.528 3.060 5.183 1.00 96.38 89 GLN A CA 1
ATOM 691 C C . GLN A 1 89 ? -9.507 1.575 5.534 1.00 96.38 89 GLN A C 1
ATOM 693 O O . GLN A 1 89 ? -9.146 0.731 4.712 1.00 96.38 89 GLN A O 1
ATOM 698 N N . PHE A 1 90 ? -9.901 1.262 6.765 1.00 96.00 90 PHE A N 1
ATOM 699 C CA . PHE A 1 90 ? -10.070 -0.105 7.244 1.00 96.00 90 PHE A CA 1
ATOM 700 C C . PHE A 1 90 ? -11.120 -0.172 8.349 1.00 96.00 90 PHE A C 1
ATOM 702 O O . PHE A 1 90 ? -11.314 0.786 9.093 1.00 96.00 90 PHE A O 1
ATOM 709 N N . GLN A 1 91 ? -11.756 -1.331 8.514 1.00 95.50 91 GLN A N 1
ATOM 710 C CA . GLN A 1 91 ? -12.728 -1.534 9.589 1.00 95.50 91 GLN A CA 1
ATOM 711 C C . GLN A 1 91 ? -12.141 -2.336 10.756 1.00 95.50 91 GLN A C 1
ATOM 713 O O . GLN A 1 91 ? -11.546 -3.404 10.562 1.00 95.50 91 GLN A O 1
ATOM 718 N N . LEU A 1 92 ? -12.348 -1.854 11.983 1.00 95.44 92 LEU A N 1
ATOM 719 C CA . LEU A 1 92 ? -12.144 -2.636 13.202 1.00 95.44 92 LEU A CA 1
ATOM 720 C C . LEU A 1 92 ? -13.242 -3.698 13.314 1.00 95.44 92 LEU A C 1
ATOM 722 O O . LEU A 1 92 ? -14.423 -3.379 13.234 1.00 95.44 92 LEU A O 1
ATOM 726 N N . ILE A 1 93 ? -12.867 -4.961 13.516 1.00 93.38 93 ILE A N 1
ATOM 727 C CA . ILE A 1 93 ? -13.827 -6.057 13.697 1.00 93.38 93 ILE A CA 1
ATOM 728 C C . ILE A 1 93 ? -13.931 -6.377 15.185 1.00 93.38 93 ILE A C 1
ATOM 730 O O . ILE A 1 93 ? -12.976 -6.873 15.783 1.00 93.38 93 ILE A O 1
ATOM 734 N N . MET A 1 94 ? -15.081 -6.056 15.777 1.00 93.50 94 MET A N 1
ATOM 735 C CA . MET A 1 94 ? -15.359 -6.279 17.193 1.00 93.50 94 MET A CA 1
ATOM 736 C C . MET A 1 94 ? -16.155 -7.567 17.397 1.00 93.50 94 MET A C 1
ATOM 738 O O . MET A 1 94 ? -16.915 -7.992 16.530 1.00 93.50 94 MET A O 1
ATOM 742 N N . THR A 1 95 ? -16.017 -8.180 18.572 1.00 90.75 95 THR A N 1
ATOM 743 C CA . THR A 1 95 ? -16.948 -9.230 19.001 1.00 90.75 95 THR A CA 1
ATOM 744 C C . THR A 1 95 ? -18.328 -8.614 19.255 1.00 90.75 95 THR A C 1
ATOM 746 O O . THR A 1 95 ? -18.428 -7.581 19.919 1.00 90.75 95 THR A O 1
ATOM 749 N N . GLY A 1 96 ? -19.386 -9.262 18.763 1.00 91.12 96 GLY A N 1
ATOM 750 C CA . GLY A 1 96 ? -20.756 -8.747 18.853 1.00 91.12 96 GLY A CA 1
ATOM 751 C C . GLY A 1 96 ? -21.088 -7.747 17.744 1.00 91.12 96 GLY A C 1
ATOM 752 O O . GLY A 1 96 ? -20.428 -7.719 16.705 1.00 91.12 96 GLY A O 1
ATOM 753 N N . ALA A 1 97 ? -22.136 -6.942 17.935 1.00 93.88 97 ALA A N 1
ATOM 754 C CA . ALA A 1 97 ? -22.514 -5.949 16.939 1.00 93.88 97 ALA A CA 1
ATOM 755 C C . ALA A 1 97 ? -21.590 -4.729 17.029 1.00 93.88 97 ALA A C 1
ATOM 757 O O . ALA A 1 97 ? -21.314 -4.221 18.113 1.00 93.88 97 ALA A O 1
ATOM 758 N N . GLN A 1 98 ? -21.169 -4.190 15.882 1.00 94.31 98 GLN A N 1
ATOM 759 C CA . GLN A 1 98 ? -20.367 -2.958 15.822 1.00 94.31 98 GLN A CA 1
ATOM 760 C C . GLN A 1 98 ? -21.046 -1.781 16.541 1.00 94.31 98 GLN A C 1
ATOM 762 O O . GLN A 1 98 ? -20.380 -0.918 17.101 1.00 94.31 98 GLN A O 1
ATOM 767 N N . THR A 1 99 ? -22.381 -1.778 16.569 1.00 96.12 99 THR A N 1
ATOM 768 C CA . THR A 1 99 ? -23.210 -0.765 17.226 1.00 96.12 99 THR A CA 1
ATOM 769 C C . THR A 1 99 ? -23.221 -0.851 18.749 1.00 96.12 99 THR A C 1
ATOM 771 O O . THR A 1 99 ? -23.678 0.100 19.380 1.00 96.12 99 THR A O 1
ATOM 774 N N . ASP A 1 100 ? -22.713 -1.931 19.345 1.00 97.06 100 ASP A N 1
ATOM 775 C CA . ASP A 1 100 ? -22.639 -2.096 20.804 1.00 97.06 100 ASP A CA 1
ATOM 776 C C . ASP A 1 100 ? -21.437 -1.364 21.415 1.00 97.06 100 ASP A C 1
ATOM 778 O O . ASP A 1 100 ? -21.231 -1.400 22.627 1.00 97.06 100 ASP A O 1
ATOM 782 N N . TRP A 1 101 ? -20.648 -0.678 20.588 1.00 97.75 101 TRP A N 1
ATOM 783 C CA . TRP A 1 101 ? -19.417 -0.007 20.980 1.00 97.75 101 TRP A CA 1
ATOM 784 C C . TRP A 1 101 ? -19.504 1.500 20.730 1.00 97.75 101 TRP A C 1
ATOM 786 O O . TRP A 1 101 ? -20.103 1.957 19.752 1.00 97.75 101 TRP A O 1
ATOM 796 N N . ASP A 1 102 ? -18.916 2.275 21.637 1.00 97.81 102 ASP A N 1
ATOM 797 C CA . ASP A 1 102 ? -18.622 3.695 21.462 1.00 97.81 102 ASP A CA 1
ATOM 798 C C . ASP A 1 102 ? -17.150 3.859 21.090 1.00 97.81 102 ASP A C 1
ATOM 800 O O . ASP A 1 102 ? -16.259 3.499 21.867 1.00 97.81 102 ASP A O 1
ATOM 804 N N . TYR A 1 103 ? -16.901 4.402 19.899 1.00 98.25 103 TYR A N 1
ATOM 805 C CA . TYR A 1 103 ? -15.559 4.618 19.368 1.00 98.25 103 TYR A CA 1
ATOM 806 C C . TYR A 1 103 ? -15.069 6.035 19.655 1.00 98.25 103 TYR A C 1
ATOM 808 O O . TYR A 1 103 ? -15.797 7.012 19.484 1.00 98.25 103 TYR A O 1
ATOM 816 N N . SER A 1 104 ? -13.806 6.152 20.047 1.00 97.69 104 SER A N 1
ATOM 817 C CA . SER A 1 104 ? -13.090 7.420 20.147 1.00 97.69 104 SER A CA 1
ATOM 818 C C . SER A 1 104 ? -11.667 7.269 19.627 1.00 97.69 104 SER A C 1
ATOM 820 O O . SER A 1 104 ? -11.118 6.166 19.578 1.00 97.69 104 SER A O 1
ATOM 822 N N . ILE A 1 105 ? -11.063 8.380 19.214 1.00 98.06 105 ILE A N 1
ATOM 823 C CA . ILE A 1 105 ? -9.732 8.385 18.618 1.00 98.06 105 ILE A CA 1
ATOM 824 C C . ILE A 1 105 ? -8.867 9.491 19.204 1.00 98.06 105 ILE A C 1
ATOM 826 O O . ILE A 1 105 ? -9.326 10.605 19.449 1.00 98.06 105 ILE A O 1
ATOM 830 N N . ASN A 1 106 ? -7.598 9.164 19.408 1.00 98.19 106 ASN A N 1
ATOM 831 C CA . ASN A 1 106 ? -6.540 10.100 19.724 1.00 98.19 106 ASN A CA 1
ATOM 832 C C . ASN A 1 106 ? -5.492 10.034 18.607 1.00 98.19 106 ASN A C 1
ATOM 834 O O . ASN A 1 106 ? -4.828 9.009 18.428 1.00 98.19 106 ASN A O 1
ATOM 838 N N . ALA A 1 107 ? -5.396 11.115 17.839 1.00 97.88 107 ALA A N 1
ATOM 839 C CA . ALA A 1 107 ? -4.477 11.276 16.723 1.00 97.88 107 ALA A CA 1
ATOM 840 C C . ALA A 1 107 ? -3.982 12.725 16.675 1.00 97.88 107 ALA A C 1
ATOM 842 O O . ALA A 1 107 ? -4.734 13.657 16.973 1.00 97.88 107 ALA A O 1
ATOM 843 N N . THR A 1 108 ? -2.736 12.901 16.243 1.00 97.56 108 THR A N 1
ATOM 844 C CA . THR A 1 108 ? -2.126 14.213 16.014 1.00 97.56 108 THR A CA 1
ATOM 845 C C . THR A 1 108 ? -1.651 14.276 14.566 1.00 97.56 108 THR A C 1
ATOM 847 O O . THR A 1 108 ? -0.920 13.372 14.167 1.00 97.56 108 THR A O 1
ATOM 850 N N . PRO A 1 109 ? -2.011 15.308 13.781 1.00 97.81 109 PRO A N 1
ATOM 851 C CA . PRO A 1 109 ? -2.959 16.380 14.104 1.00 97.81 109 PRO A CA 1
ATOM 852 C C . PRO A 1 109 ? -4.373 15.866 14.402 1.00 97.81 109 PRO A C 1
ATOM 854 O O . PRO A 1 109 ? -4.750 14.778 13.962 1.00 97.81 109 PRO A O 1
ATOM 857 N N . VAL A 1 110 ? -5.174 16.660 15.116 1.00 96.44 110 VAL A N 1
ATOM 858 C CA . VAL A 1 110 ? -6.601 16.353 15.307 1.00 96.44 110 VAL A CA 1
ATOM 859 C C . VAL A 1 110 ? -7.262 16.215 13.931 1.00 96.44 110 VAL A C 1
ATOM 861 O O . VAL A 1 110 ? -6.966 16.989 13.023 1.00 96.44 110 VAL A O 1
ATOM 864 N N . ASN A 1 111 ? 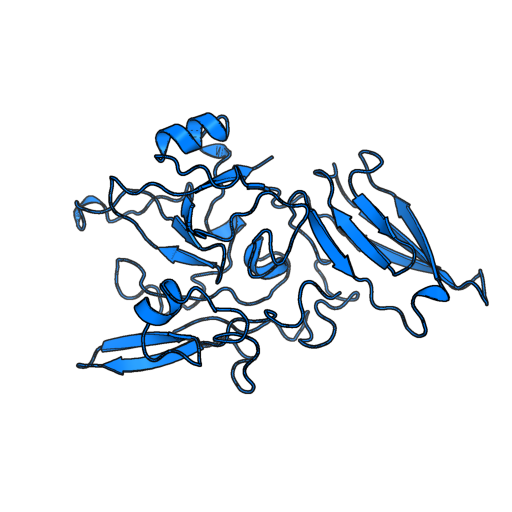-8.135 15.218 13.773 1.00 96.44 111 ASN A N 1
ATOM 865 C CA . ASN A 1 111 ? -8.807 14.844 12.518 1.00 96.44 111 ASN A CA 1
ATOM 866 C C . ASN A 1 111 ? -7.911 14.251 11.414 1.00 96.44 111 ASN A C 1
ATOM 868 O O . ASN A 1 111 ? -8.434 13.908 10.353 1.00 96.44 111 ASN A O 1
ATOM 872 N N . SER A 1 112 ? -6.605 14.060 11.644 1.00 98.12 112 SER A N 1
ATOM 873 C CA . SER A 1 112 ? -5.743 13.315 10.702 1.00 98.12 112 SER A CA 1
ATOM 874 C C . SER A 1 112 ? -6.219 11.880 10.487 1.00 98.12 112 SER A C 1
ATOM 876 O O . SER A 1 112 ? -6.085 11.333 9.396 1.00 98.12 112 SER A O 1
ATOM 878 N N . VAL A 1 113 ? -6.858 11.302 11.504 1.00 98.50 113 VAL A N 1
ATOM 879 C CA . VAL A 1 113 ? -7.581 10.037 11.426 1.00 98.50 113 VAL A CA 1
ATOM 880 C C . VAL A 1 113 ? -8.958 10.217 12.048 1.00 98.50 113 VAL A C 1
ATOM 882 O O . VAL A 1 113 ? -9.117 10.928 13.041 1.00 98.50 113 VAL A O 1
ATOM 885 N N . THR A 1 114 ? -9.949 9.552 11.470 1.00 98.38 114 THR A N 1
ATOM 886 C CA . THR A 1 114 ? -11.323 9.504 11.983 1.00 98.38 114 THR A CA 1
ATOM 887 C C . THR A 1 114 ? -11.775 8.064 12.155 1.00 98.38 114 THR A C 1
ATOM 889 O O . THR A 1 114 ? -11.286 7.181 11.455 1.00 98.38 114 THR A O 1
ATOM 892 N N . VAL A 1 115 ? -12.698 7.835 13.088 1.00 98.19 115 VAL A N 1
ATOM 893 C CA . VAL A 1 115 ? -13.386 6.555 13.276 1.00 98.19 115 VAL A CA 1
ATOM 894 C C . VAL A 1 115 ? -14.885 6.817 13.371 1.00 98.19 115 VAL A C 1
ATOM 896 O O . VAL A 1 115 ? -15.302 7.740 14.073 1.00 98.19 115 VAL A O 1
ATOM 899 N N . ASP A 1 116 ? -15.690 6.050 12.641 1.00 97.19 116 ASP A N 1
ATOM 900 C CA . ASP A 1 116 ? -17.146 6.185 12.662 1.00 97.19 116 ASP A CA 1
ATOM 901 C C . ASP A 1 116 ? -17.820 5.270 13.706 1.00 97.19 116 ASP A C 1
ATOM 903 O O . ASP A 1 116 ? -17.179 4.500 14.426 1.00 97.19 116 ASP A O 1
ATOM 907 N N . LYS A 1 117 ? -19.155 5.335 13.783 1.00 96.12 117 LYS A N 1
ATOM 908 C CA . LYS A 1 117 ? -19.968 4.522 14.709 1.00 96.12 117 LYS A CA 1
ATOM 909 C C . LYS A 1 117 ? -19.973 3.013 14.411 1.00 96.12 117 LYS A C 1
ATOM 911 O O . LYS A 1 117 ? -20.539 2.257 15.196 1.00 96.12 117 LYS A O 1
ATOM 916 N N . TYR A 1 118 ? -19.412 2.585 13.283 1.00 95.94 118 TYR A N 1
ATOM 917 C CA . TYR A 1 118 ? -19.298 1.188 12.862 1.00 95.94 118 TYR A CA 1
ATOM 918 C C . TYR A 1 118 ? -17.849 0.683 12.905 1.00 95.94 118 TYR A C 1
ATOM 920 O O . TYR A 1 118 ? -17.571 -0.413 12.409 1.00 95.94 118 TYR A O 1
ATOM 928 N N . GLY A 1 119 ? -16.930 1.469 13.476 1.00 96.12 119 GLY A N 1
ATOM 929 C CA . GLY A 1 119 ? -15.515 1.132 13.559 1.00 96.12 119 GLY A CA 1
ATOM 930 C C . GLY A 1 119 ? -14.765 1.285 12.233 1.00 96.12 119 GLY A C 1
ATOM 931 O O . GLY A 1 119 ? -13.681 0.716 12.102 1.00 96.12 119 GLY A O 1
ATOM 932 N N . MET A 1 120 ? -15.314 2.009 11.249 1.00 96.88 120 MET A N 1
ATOM 933 C CA . MET A 1 120 ? -14.597 2.358 10.022 1.00 96.88 120 MET A CA 1
ATOM 934 C C . MET A 1 120 ? -13.602 3.472 10.318 1.00 96.88 120 MET A C 1
ATOM 936 O O . MET A 1 120 ? -13.983 4.557 10.754 1.00 96.88 120 MET A O 1
ATOM 940 N N . VAL A 1 121 ? -12.328 3.192 10.079 1.00 97.88 121 VAL A N 1
ATOM 941 C CA . VAL A 1 121 ? -11.208 4.101 10.294 1.00 97.88 121 VAL A CA 1
ATOM 942 C C . VAL A 1 121 ? -10.770 4.658 8.951 1.00 97.88 121 VAL A C 1
ATOM 944 O O . VAL A 1 121 ? -10.521 3.885 8.032 1.00 97.88 121 VAL A O 1
ATOM 947 N N . VAL A 1 122 ? -10.633 5.979 8.850 1.00 98.12 122 VAL A N 1
ATOM 948 C CA . VAL A 1 122 ? -10.160 6.668 7.638 1.00 98.12 122 VAL A CA 1
ATOM 949 C C . VAL A 1 122 ? -8.955 7.534 7.981 1.00 98.12 122 VAL A C 1
ATOM 951 O O . VAL A 1 122 ? -9.016 8.336 8.918 1.00 98.12 122 VAL A O 1
ATOM 954 N N . LEU A 1 123 ? -7.868 7.375 7.223 1.00 98.50 123 LEU A N 1
ATOM 955 C CA . LEU A 1 123 ? -6.677 8.219 7.281 1.00 98.50 123 LEU A CA 1
ATOM 956 C C . LEU A 1 123 ? -6.890 9.434 6.362 1.00 98.50 123 LEU A C 1
ATOM 958 O O . LEU A 1 123 ? -6.814 9.320 5.143 1.00 98.50 123 LEU A O 1
ATOM 962 N N . ASN A 1 124 ? -7.172 10.606 6.928 1.00 98.06 124 ASN A N 1
ATOM 963 C CA . ASN A 1 124 ? -7.458 11.827 6.162 1.00 98.06 124 ASN A CA 1
ATOM 964 C C . ASN A 1 124 ? -6.177 12.567 5.758 1.00 98.06 124 ASN A C 1
ATOM 966 O O . ASN A 1 124 ? -6.079 13.127 4.669 1.00 98.06 124 ASN A O 1
ATOM 970 N N . SER A 1 125 ? -5.187 12.587 6.649 1.00 97.75 125 SER A N 1
ATOM 971 C CA . SER A 1 125 ? -3.885 13.219 6.433 1.00 97.75 125 SER A CA 1
ATOM 972 C C . SER A 1 125 ? -2.821 12.545 7.296 1.00 97.75 125 SER A C 1
ATOM 974 O O . SER A 1 125 ? -3.151 11.784 8.205 1.00 97.75 125 SER A O 1
ATOM 976 N N . LYS A 1 126 ? -1.538 12.799 7.004 1.00 97.94 126 LYS A N 1
ATOM 977 C CA . LYS A 1 126 ? -0.417 12.140 7.682 1.00 97.94 126 LYS A CA 1
ATOM 978 C C . LYS A 1 126 ? -0.408 12.477 9.182 1.00 97.94 126 LYS A C 1
ATOM 980 O O . LYS A 1 126 ? -0.231 13.649 9.528 1.00 97.94 126 LYS A O 1
ATOM 985 N N . PRO A 1 127 ? -0.537 11.488 10.083 1.00 97.81 127 PRO A N 1
ATOM 986 C CA . PRO A 1 127 ? -0.333 11.712 11.509 1.00 97.81 127 PRO A CA 1
ATOM 987 C C . PRO A 1 127 ? 1.148 11.981 11.824 1.00 97.81 127 PRO A C 1
ATOM 989 O O . PRO A 1 127 ? 2.035 11.557 11.089 1.00 97.81 127 PRO A O 1
ATOM 992 N N . THR A 1 128 ? 1.453 12.636 12.943 1.00 96.12 128 THR A N 1
ATOM 993 C CA . THR A 1 128 ? 2.835 12.868 13.408 1.00 96.12 128 THR A CA 1
ATOM 994 C C . THR A 1 128 ? 3.394 11.718 14.249 1.00 96.12 128 THR A C 1
ATOM 996 O O . THR A 1 128 ? 4.517 11.806 14.739 1.00 96.12 128 THR A O 1
ATOM 999 N N . GLY A 1 129 ? 2.628 10.646 14.455 1.00 95.75 129 GLY A N 1
ATOM 1000 C CA . GLY A 1 129 ? 3.055 9.486 15.230 1.00 95.75 129 GLY A CA 1
ATOM 1001 C C . GLY A 1 129 ? 1.925 8.492 15.455 1.00 95.75 129 GLY A C 1
ATOM 1002 O O . GLY A 1 129 ? 1.031 8.347 14.620 1.00 95.75 129 GLY A O 1
ATOM 1003 N N . SER A 1 130 ? 1.972 7.808 16.597 1.00 97.88 130 SER A N 1
ATOM 1004 C CA . SER A 1 130 ? 0.992 6.783 16.939 1.00 97.88 130 SER A CA 1
ATOM 1005 C C . SER A 1 130 ? -0.426 7.341 17.058 1.00 97.88 130 SER A C 1
ATOM 1007 O O . SER A 1 130 ? -0.667 8.362 17.701 1.00 97.88 130 SER A O 1
ATOM 1009 N N . VAL A 1 131 ? -1.369 6.600 16.494 1.00 98.56 131 VAL A N 1
ATOM 1010 C CA . VAL A 1 131 ? -2.809 6.827 16.566 1.00 98.56 131 VAL A CA 1
ATOM 1011 C C . VAL A 1 131 ? -3.400 5.756 17.467 1.00 98.56 131 VAL A C 1
ATOM 1013 O O . VAL A 1 131 ? -3.077 4.580 17.316 1.00 98.56 131 VAL A O 1
ATOM 1016 N N . THR A 1 132 ? -4.248 6.150 18.416 1.00 98.56 132 THR A N 1
ATOM 1017 C CA . THR A 1 132 ? -4.922 5.214 19.325 1.00 98.56 132 THR A CA 1
ATOM 1018 C C . THR A 1 132 ? -6.428 5.342 19.203 1.00 98.56 132 THR A C 1
ATOM 1020 O O . THR A 1 132 ? -6.985 6.411 19.440 1.00 98.56 132 THR A O 1
ATOM 1023 N N . ILE A 1 133 ? -7.089 4.235 18.885 1.00 98.38 133 ILE A N 1
ATOM 1024 C CA . ILE A 1 133 ? -8.544 4.113 18.886 1.00 98.38 133 ILE A CA 1
ATOM 1025 C C . ILE A 1 133 ? -8.959 3.377 20.154 1.00 98.38 133 ILE A C 1
ATOM 1027 O O . ILE A 1 133 ? -8.351 2.370 20.517 1.00 98.38 133 ILE A O 1
ATOM 1031 N N . SER A 1 134 ? -9.994 3.871 20.823 1.00 98.00 134 SER A N 1
ATOM 1032 C CA . SER A 1 134 ? -10.632 3.201 21.954 1.00 98.00 134 SER A CA 1
ATOM 1033 C C . SER A 1 134 ? -12.063 2.833 21.586 1.00 98.00 134 SER A C 1
ATOM 1035 O O . SER A 1 134 ? -12.802 3.667 21.074 1.00 98.00 134 SER A O 1
ATOM 1037 N N . ALA A 1 135 ? -12.453 1.593 21.861 1.00 97.94 135 ALA A N 1
ATOM 1038 C CA . ALA A 1 135 ? -13.815 1.097 21.729 1.00 97.94 135 ALA A CA 1
ATOM 1039 C C . ALA A 1 135 ? -14.325 0.704 23.118 1.00 97.94 135 ALA A C 1
ATOM 1041 O O . ALA A 1 135 ? -13.791 -0.211 23.754 1.00 97.94 135 ALA A O 1
ATOM 1042 N N . LYS A 1 136 ? -15.338 1.416 23.605 1.00 97.94 136 LYS A N 1
ATOM 1043 C CA . LYS A 1 136 ? -15.961 1.191 24.910 1.00 97.94 136 LYS A CA 1
ATOM 1044 C C . LYS A 1 136 ? -17.276 0.447 24.723 1.00 97.94 136 LYS A C 1
ATOM 1046 O O . LYS A 1 136 ? -18.127 0.899 23.965 1.00 97.94 136 LYS A O 1
ATOM 1051 N N . PHE A 1 137 ? -17.444 -0.690 25.387 1.00 97.56 137 PHE A N 1
ATOM 1052 C CA . PHE A 1 137 ? -18.665 -1.481 25.271 1.00 97.56 137 PHE A CA 1
ATOM 1053 C C . PHE A 1 137 ? -19.823 -0.760 25.974 1.00 97.56 137 PHE A C 1
ATOM 1055 O O . PHE A 1 137 ? -19.726 -0.420 27.152 1.00 97.56 137 PHE A O 1
ATOM 1062 N N . LYS A 1 138 ? -20.921 -0.506 25.260 1.00 96.62 138 LYS A N 1
ATOM 1063 C CA . LYS A 1 138 ? -22.075 0.240 25.786 1.00 96.62 138 LYS A CA 1
ATOM 1064 C C . LYS A 1 138 ? -22.767 -0.480 26.948 1.00 96.62 138 LYS A C 1
ATOM 1066 O O . LYS A 1 138 ? -23.061 0.192 27.935 1.00 96.62 138 LYS A O 1
ATOM 1071 N N . PRO A 1 139 ? -23.018 -1.807 26.885 1.00 95.81 139 PRO A N 1
ATOM 1072 C CA . PRO A 1 139 ? -23.677 -2.517 27.983 1.00 95.81 139 PRO A CA 1
ATOM 1073 C C . PRO A 1 139 ? -22.833 -2.615 29.260 1.00 95.81 139 PRO A C 1
ATOM 1075 O O . PRO A 1 139 ? -23.397 -2.625 30.350 1.00 95.81 139 PRO A O 1
ATOM 1078 N N . ASP A 1 140 ? -21.501 -2.663 29.138 1.00 96.12 140 ASP A N 1
ATOM 1079 C CA . ASP A 1 140 ? -20.577 -2.612 30.278 1.00 96.12 140 ASP A CA 1
ATOM 1080 C C . ASP A 1 140 ? -19.423 -1.631 30.004 1.00 96.12 140 ASP A C 1
ATOM 1082 O O . ASP A 1 140 ? -18.400 -2.007 29.421 1.00 96.12 140 ASP A O 1
ATOM 1086 N N . PRO A 1 141 ? -19.561 -0.375 30.470 1.00 91.19 141 PRO A N 1
ATOM 1087 C CA . PRO A 1 141 ? -18.562 0.682 30.344 1.00 91.19 141 PRO A CA 1
ATOM 1088 C C . PRO A 1 141 ? -17.147 0.352 30.838 1.00 91.19 141 PRO A C 1
ATOM 1090 O O . PRO A 1 141 ? -16.222 1.092 30.498 1.00 91.19 141 PRO A O 1
ATOM 1093 N N . ASN A 1 142 ? -16.962 -0.696 31.647 1.00 95.81 142 ASN A N 1
ATOM 1094 C CA . ASN A 1 142 ? -15.640 -1.108 32.125 1.00 95.81 142 ASN A CA 1
ATOM 1095 C C . ASN A 1 142 ? -14.859 -1.899 31.069 1.00 95.81 142 ASN A C 1
ATOM 1097 O O . ASN A 1 142 ? -13.633 -2.002 31.147 1.00 95.81 142 ASN A O 1
ATOM 1101 N N . ILE A 1 143 ? -15.546 -2.441 30.060 1.00 97.00 143 ILE A N 1
ATOM 1102 C CA . ILE A 1 143 ? -14.914 -3.146 28.951 1.00 97.00 143 ILE A CA 1
ATOM 1103 C C . ILE A 1 143 ? -14.471 -2.113 27.914 1.00 97.00 143 ILE A C 1
ATOM 1105 O O . ILE A 1 143 ? -15.253 -1.633 27.092 1.00 97.00 143 ILE A O 1
ATOM 1109 N N . VAL A 1 144 ? -13.177 -1.797 27.942 1.00 97.00 144 VAL A N 1
ATOM 1110 C CA . VAL A 1 144 ? -12.520 -0.920 26.967 1.00 97.00 144 VAL A CA 1
ATOM 1111 C C . VAL A 1 144 ? -11.480 -1.719 26.192 1.00 97.00 144 VAL A C 1
ATOM 1113 O O . VAL A 1 144 ? -10.631 -2.399 26.770 1.00 97.00 144 VAL A O 1
ATOM 1116 N N . LYS A 1 145 ? -11.545 -1.640 24.864 1.00 97.12 145 LYS A N 1
ATOM 1117 C CA . LYS A 1 145 ? -10.535 -2.185 23.954 1.00 97.12 145 LYS A CA 1
ATOM 1118 C C . LYS A 1 145 ? -9.794 -1.036 23.294 1.00 97.12 145 LYS A C 1
ATOM 1120 O O . LYS A 1 145 ? -10.420 -0.079 22.849 1.00 97.12 145 LYS A O 1
ATOM 1125 N N . THR A 1 146 ? -8.473 -1.134 23.224 1.00 97.44 146 THR A N 1
ATOM 1126 C CA . THR A 1 146 ? -7.628 -0.129 22.579 1.00 97.44 146 THR A CA 1
ATOM 1127 C C . THR A 1 146 ? -6.868 -0.737 21.412 1.00 97.44 146 THR A C 1
ATOM 1129 O O . THR A 1 146 ? -6.447 -1.895 21.452 1.00 97.44 146 THR A O 1
ATOM 1132 N N . TYR A 1 147 ? -6.700 0.057 20.361 1.00 98.12 147 TYR A N 1
ATOM 1133 C CA . TYR A 1 147 ? -5.904 -0.287 19.197 1.00 98.12 147 TYR A CA 1
ATOM 1134 C C . TYR A 1 147 ? -4.970 0.867 18.854 1.00 98.12 147 TYR A C 1
ATOM 1136 O O . TYR A 1 147 ? -5.436 1.957 18.524 1.00 98.12 147 TYR A O 1
ATOM 1144 N N . THR A 1 148 ? -3.662 0.631 18.939 1.00 98.38 148 THR A N 1
ATOM 1145 C CA . THR A 1 148 ? -2.635 1.640 18.661 1.00 98.38 148 THR A CA 1
ATOM 1146 C C . THR A 1 148 ? -1.783 1.207 17.474 1.00 98.38 148 THR A C 1
ATOM 1148 O O . THR A 1 148 ? -1.237 0.105 17.479 1.00 98.38 148 THR A O 1
ATOM 1151 N N . PHE A 1 149 ? -1.650 2.081 16.479 1.00 98.31 149 PHE A N 1
ATOM 1152 C CA . PHE A 1 149 ? -0.863 1.868 15.258 1.00 98.31 149 PHE A CA 1
ATOM 1153 C C . PHE A 1 149 ? -0.113 3.151 14.875 1.00 98.31 149 PHE A C 1
ATOM 1155 O O . PHE A 1 149 ? -0.367 4.206 15.454 1.00 98.31 149 PHE A O 1
ATOM 1162 N N . ASN A 1 150 ? 0.832 3.081 13.935 1.00 98.06 150 ASN A N 1
ATOM 1163 C CA . ASN A 1 150 ? 1.645 4.231 13.533 1.00 98.06 150 ASN A CA 1
ATOM 1164 C C . ASN A 1 150 ? 1.890 4.225 12.009 1.00 98.06 150 ASN A C 1
ATOM 1166 O O . ASN A 1 150 ? 2.850 3.594 11.567 1.00 98.06 150 ASN A O 1
ATOM 1170 N N . PRO A 1 151 ? 1.082 4.947 11.209 1.00 97.44 151 PRO A N 1
ATOM 1171 C CA . PRO A 1 151 ? 1.125 4.899 9.745 1.00 97.44 151 PRO A CA 1
ATOM 1172 C C . PRO A 1 151 ? 2.182 5.837 9.129 1.00 97.44 151 PRO A C 1
ATOM 1174 O O . PRO A 1 151 ? 1.996 6.360 8.032 1.00 97.44 151 PRO A O 1
ATOM 1177 N N . THR A 1 152 ? 3.263 6.138 9.854 1.00 96.62 152 THR A N 1
ATOM 1178 C CA . THR A 1 152 ? 4.228 7.182 9.459 1.00 96.62 152 THR A CA 1
ATOM 1179 C C . THR A 1 152 ? 5.489 6.657 8.782 1.00 96.62 152 THR A C 1
ATOM 1181 O O . THR A 1 152 ? 6.273 7.473 8.299 1.00 96.62 152 THR A O 1
ATOM 1184 N N . LYS A 1 153 ? 5.690 5.330 8.709 1.00 96.44 153 LYS A N 1
ATOM 1185 C CA . LYS A 1 153 ? 6.890 4.741 8.087 1.00 96.44 153 LYS A CA 1
ATOM 1186 C C . LYS A 1 153 ? 6.991 5.124 6.612 1.00 96.44 153 LYS A C 1
ATOM 1188 O O . LYS A 1 153 ? 8.039 5.577 6.165 1.00 96.44 153 LYS A O 1
ATOM 1193 N N . THR A 1 154 ? 5.892 4.962 5.883 1.00 97.12 154 THR A N 1
ATOM 1194 C CA . THR A 1 154 ? 5.764 5.389 4.490 1.00 97.12 154 THR A CA 1
ATOM 1195 C C . THR A 1 154 ? 4.402 6.033 4.324 1.00 97.12 154 THR A C 1
ATOM 1197 O O . THR A 1 154 ? 3.380 5.373 4.497 1.00 97.12 154 THR A O 1
ATOM 1200 N N . TRP A 1 155 ? 4.394 7.320 3.992 1.00 98.38 155 TRP A N 1
ATOM 1201 C CA . TRP A 1 155 ? 3.178 8.051 3.671 1.00 98.38 155 TRP A CA 1
ATOM 1202 C C . TRP A 1 155 ? 3.284 8.617 2.265 1.00 98.38 155 TRP A C 1
ATOM 1204 O O . TRP A 1 155 ? 4.246 9.328 1.970 1.00 98.38 155 TRP A O 1
ATOM 1214 N N . VAL A 1 156 ? 2.301 8.324 1.414 1.00 98.44 156 VAL A N 1
ATOM 1215 C CA . VAL A 1 156 ? 2.295 8.815 0.033 1.00 98.44 156 VAL A CA 1
ATOM 1216 C C . VAL A 1 156 ? 1.033 9.589 -0.317 1.00 98.44 156 VAL A C 1
ATOM 1218 O O . VAL A 1 156 ? -0.018 9.442 0.303 1.00 98.44 156 VAL A O 1
ATOM 1221 N N . ILE A 1 157 ? 1.158 10.427 -1.337 1.00 97.88 157 ILE A N 1
ATOM 1222 C CA . ILE A 1 157 ? 0.107 11.251 -1.915 1.00 97.88 157 ILE A CA 1
ATOM 1223 C C . ILE A 1 157 ? 0.142 11.025 -3.434 1.00 97.88 157 ILE A C 1
ATOM 1225 O O . ILE A 1 157 ? 1.025 11.565 -4.115 1.00 97.88 157 ILE A O 1
ATOM 1229 N N . PRO A 1 158 ? -0.783 10.220 -3.981 1.00 96.38 158 PRO A N 1
ATOM 1230 C CA . PRO A 1 158 ? -0.944 10.069 -5.425 1.00 96.38 158 PRO A CA 1
ATOM 1231 C C . PRO A 1 158 ? -1.338 11.403 -6.067 1.00 96.38 158 PRO A C 1
ATOM 1233 O O . PRO A 1 158 ? -2.124 12.160 -5.494 1.00 96.38 158 PRO A O 1
ATOM 1236 N N . GLN A 1 159 ? -0.813 11.700 -7.254 1.00 95.56 159 GLN A N 1
ATOM 1237 C CA . GLN A 1 159 ? -1.065 12.965 -7.958 1.00 95.56 159 GLN A CA 1
ATOM 1238 C C . GLN A 1 159 ? -2.271 12.909 -8.923 1.00 95.56 159 GLN A C 1
ATOM 1240 O O . GLN A 1 159 ? -2.426 13.792 -9.765 1.00 95.56 159 GLN A O 1
ATOM 1245 N N . GLY A 1 160 ? -3.149 11.906 -8.796 1.00 92.88 160 GLY A N 1
ATOM 1246 C CA . GLY A 1 160 ? -4.329 11.749 -9.653 1.00 92.88 160 GLY A CA 1
ATOM 1247 C C . GLY A 1 160 ? -4.015 11.169 -11.033 1.00 92.88 160 GLY A C 1
ATOM 1248 O O . GLY A 1 160 ? -2.976 10.546 -11.245 1.00 92.88 160 GLY A O 1
ATOM 1249 N N . ASP A 1 161 ? -4.918 11.407 -11.987 1.00 92.75 161 ASP A N 1
ATOM 1250 C CA . ASP A 1 161 ? -4.856 10.840 -13.344 1.00 92.75 161 ASP A CA 1
ATOM 1251 C C . ASP A 1 161 ? -3.818 11.497 -14.269 1.00 92.75 161 ASP A C 1
ATOM 1253 O O . ASP A 1 161 ? -3.673 11.110 -15.430 1.00 92.75 161 ASP A O 1
ATOM 1257 N N . VAL A 1 162 ? -3.085 12.502 -13.786 1.00 93.62 162 VAL A N 1
ATOM 1258 C CA . VAL A 1 162 ? -2.074 13.181 -14.598 1.00 93.62 162 VAL A CA 1
ATOM 1259 C C . VAL A 1 162 ? -0.883 12.249 -14.809 1.00 93.62 162 VAL A C 1
ATOM 1261 O O . VAL A 1 162 ? -0.258 11.777 -13.857 1.00 93.62 162 VAL A O 1
ATOM 1264 N N . LEU A 1 163 ? -0.562 12.003 -16.078 1.00 96.38 163 LEU A N 1
ATOM 1265 C CA . LEU A 1 163 ? 0.643 11.289 -16.477 1.00 96.38 163 LEU A CA 1
ATOM 1266 C C . LEU A 1 163 ? 1.798 12.277 -16.643 1.00 96.38 163 LEU A C 1
ATOM 1268 O O . LEU A 1 163 ? 1.650 13.355 -17.222 1.00 96.38 163 LEU A O 1
ATOM 1272 N N . HIS A 1 164 ? 2.961 11.887 -16.144 1.00 96.44 164 HIS A N 1
ATOM 1273 C CA . HIS A 1 164 ? 4.164 12.697 -16.094 1.00 96.44 164 HIS A CA 1
ATOM 1274 C C . HIS A 1 164 ? 5.315 11.986 -16.804 1.00 96.44 164 HIS A C 1
ATOM 1276 O O . HIS A 1 164 ? 5.416 10.762 -16.791 1.00 96.44 164 HIS A O 1
ATOM 1282 N N . THR A 1 165 ? 6.240 12.762 -17.360 1.00 96.94 165 THR A N 1
ATOM 1283 C CA . THR A 1 165 ? 7.632 12.311 -17.502 1.00 96.94 165 THR A CA 1
ATOM 1284 C C . THR A 1 165 ? 8.280 12.209 -16.118 1.00 96.94 165 THR A C 1
ATOM 1286 O O . THR A 1 165 ? 7.821 12.844 -15.165 1.00 96.94 165 THR A O 1
ATOM 1289 N N . TYR A 1 166 ? 9.396 11.488 -15.991 1.00 96.12 166 TYR A N 1
ATOM 1290 C CA . TYR A 1 166 ? 10.090 11.383 -14.703 1.00 96.12 166 TYR A CA 1
ATOM 1291 C C . TYR A 1 166 ? 10.513 12.748 -14.129 1.00 96.12 166 TYR A C 1
ATOM 1293 O O . TYR A 1 166 ? 10.328 13.009 -12.942 1.00 96.12 166 TYR A O 1
ATOM 1301 N N . GLU A 1 167 ? 11.007 13.670 -14.963 1.00 96.19 167 GLU A N 1
ATOM 1302 C CA . GLU A 1 167 ? 11.375 15.020 -14.508 1.00 96.19 167 GLU A CA 1
ATOM 1303 C C . GLU A 1 167 ? 10.159 15.840 -14.053 1.00 96.19 167 GLU A C 1
ATOM 1305 O O . GLU A 1 167 ? 10.230 16.548 -13.048 1.00 96.19 167 GLU A O 1
ATOM 1310 N N . GLN A 1 168 ? 9.009 15.705 -14.720 1.00 97.69 168 GLN A N 1
ATOM 1311 C CA . GLN A 1 168 ? 7.767 16.330 -14.253 1.00 97.69 168 GLN A CA 1
ATOM 1312 C C . GLN A 1 168 ? 7.286 15.721 -12.931 1.00 97.69 168 GLN A C 1
ATOM 1314 O O . GLN A 1 168 ? 6.834 16.466 -12.064 1.00 97.69 168 GLN A O 1
ATOM 1319 N N . ALA A 1 169 ? 7.424 14.405 -12.745 1.00 97.38 169 ALA A N 1
ATOM 1320 C CA . ALA A 1 169 ? 7.105 13.741 -11.483 1.00 97.38 169 ALA A CA 1
ATOM 1321 C C . ALA A 1 169 ? 8.025 14.227 -10.349 1.00 97.38 169 ALA A C 1
ATOM 1323 O O . ALA A 1 169 ? 7.550 14.538 -9.258 1.00 97.38 169 ALA A O 1
ATOM 1324 N N . LYS A 1 170 ? 9.329 14.395 -10.617 1.00 97.75 170 LYS A N 1
ATOM 1325 C CA . LYS A 1 170 ? 10.282 14.997 -9.668 1.00 97.75 170 LYS A CA 1
ATOM 1326 C C . LYS A 1 170 ? 9.862 16.404 -9.265 1.00 97.75 170 LYS A C 1
ATOM 1328 O O . LYS A 1 170 ? 9.906 16.724 -8.080 1.00 97.75 170 LYS A O 1
ATOM 1333 N N . ILE A 1 171 ? 9.449 17.235 -10.222 1.00 97.81 171 ILE A N 1
ATOM 1334 C CA . ILE A 1 171 ? 8.953 18.589 -9.942 1.00 97.81 171 ILE A CA 1
ATOM 1335 C C . ILE A 1 171 ? 7.675 18.526 -9.096 1.00 97.81 171 ILE A C 1
ATOM 1337 O O . ILE A 1 171 ? 7.608 19.197 -8.067 1.00 97.81 171 ILE A O 1
ATOM 1341 N N . ALA A 1 172 ? 6.705 17.689 -9.477 1.00 97.00 172 ALA A N 1
ATOM 1342 C CA . ALA A 1 172 ? 5.442 17.521 -8.757 1.00 97.00 172 ALA A CA 1
ATOM 1343 C C . ALA A 1 172 ? 5.657 17.069 -7.303 1.00 97.00 172 ALA A C 1
ATOM 1345 O O . ALA A 1 172 ? 5.035 17.602 -6.388 1.00 97.00 172 ALA A O 1
ATOM 1346 N N . CYS A 1 173 ? 6.603 16.156 -7.071 1.00 98.12 173 CYS A N 1
ATOM 1347 C CA . CYS A 1 173 ? 6.937 15.677 -5.731 1.00 98.12 173 CYS A CA 1
ATOM 1348 C C . CYS A 1 173 ? 7.886 16.598 -4.946 1.00 98.12 173 CYS A C 1
ATOM 1350 O O . CYS A 1 173 ? 8.222 16.294 -3.802 1.00 98.12 173 CYS A O 1
ATOM 1352 N N . GLY A 1 174 ? 8.341 17.722 -5.510 1.00 97.94 174 GLY A N 1
ATOM 1353 C CA . GLY A 1 174 ? 9.294 18.616 -4.839 1.00 97.94 174 GLY A CA 1
ATOM 1354 C C . GLY A 1 174 ? 10.699 18.015 -4.682 1.00 97.94 174 GLY A C 1
ATOM 1355 O O . GLY A 1 174 ? 11.427 18.356 -3.747 1.00 97.94 174 GLY A O 1
ATOM 1356 N N . GLY A 1 175 ? 11.079 17.111 -5.585 1.00 97.44 175 GLY A N 1
ATOM 1357 C CA . GLY A 1 175 ? 12.391 16.478 -5.669 1.00 97.44 175 GLY A CA 1
ATOM 1358 C C . GLY A 1 175 ? 12.331 14.951 -5.718 1.00 97.44 175 GLY A C 1
ATOM 1359 O O . GLY A 1 175 ? 11.406 14.317 -5.221 1.00 97.44 175 GLY A O 1
ATOM 1360 N N . GLU A 1 176 ? 13.382 14.346 -6.269 1.00 97.19 176 GLU A N 1
ATOM 1361 C CA . GLU A 1 176 ? 13.498 12.891 -6.450 1.00 97.19 176 GLU A CA 1
ATOM 1362 C C . GLU A 1 176 ? 13.470 12.099 -5.139 1.00 97.19 176 GLU A C 1
ATOM 1364 O O . GLU A 1 176 ? 12.880 11.028 -5.077 1.00 97.19 176 GLU A O 1
ATOM 1369 N N . LYS A 1 177 ? 14.014 12.663 -4.054 1.00 97.06 177 LYS A N 1
ATOM 1370 C CA . LYS A 1 177 ? 13.954 12.059 -2.711 1.00 97.06 177 LYS A CA 1
ATOM 1371 C C . LYS A 1 177 ? 12.523 11.808 -2.213 1.00 97.06 177 LYS A C 1
ATOM 1373 O O . LYS A 1 177 ? 12.333 11.002 -1.304 1.00 97.06 177 LYS A O 1
ATOM 1378 N N . ASN A 1 178 ? 11.545 12.520 -2.777 1.00 98.31 178 ASN A N 1
ATOM 1379 C CA . ASN A 1 178 ? 10.133 12.391 -2.450 1.00 98.31 178 ASN A CA 1
ATOM 1380 C C . ASN A 1 178 ? 9.395 11.465 -3.428 1.00 98.31 178 ASN A C 1
ATOM 1382 O O . ASN A 1 178 ? 8.205 11.255 -3.254 1.00 98.31 178 ASN A O 1
ATOM 1386 N N . ILE A 1 179 ? 10.059 10.880 -4.424 1.00 98.31 179 ILE A N 1
ATOM 1387 C CA . ILE A 1 179 ? 9.506 9.757 -5.188 1.00 98.31 179 ILE A CA 1
ATOM 1388 C C . ILE A 1 179 ? 9.797 8.476 -4.390 1.00 98.31 179 ILE A C 1
ATOM 1390 O O . ILE A 1 179 ? 10.934 8.290 -3.932 1.00 98.31 179 ILE A O 1
ATOM 1394 N N . PRO A 1 180 ? 8.806 7.602 -4.154 1.00 97.88 180 PRO A N 1
ATOM 1395 C CA . PRO A 1 180 ? 9.003 6.419 -3.336 1.00 97.88 180 PRO A CA 1
ATOM 1396 C C . PRO A 1 180 ? 9.919 5.387 -4.011 1.00 97.88 180 PRO A C 1
ATOM 1398 O O . PRO A 1 180 ? 9.940 5.231 -5.234 1.00 97.88 180 PRO A O 1
ATOM 1401 N N . THR A 1 181 ? 10.682 4.661 -3.203 1.00 96.50 181 THR A N 1
ATOM 1402 C CA . THR A 1 181 ? 11.441 3.487 -3.647 1.00 96.50 181 THR A CA 1
ATOM 1403 C C . THR A 1 181 ? 10.504 2.295 -3.820 1.00 96.50 181 THR A C 1
ATOM 1405 O O . THR A 1 181 ? 9.367 2.297 -3.335 1.00 96.50 181 THR A O 1
ATOM 1408 N N . ARG A 1 182 ? 10.976 1.230 -4.473 1.00 92.88 182 ARG A N 1
ATOM 1409 C CA . ARG A 1 182 ? 10.200 -0.009 -4.591 1.00 92.88 182 ARG A CA 1
ATOM 1410 C C . ARG A 1 182 ? 9.900 -0.602 -3.227 1.00 92.88 182 ARG A C 1
ATOM 1412 O O . ARG A 1 182 ? 8.749 -0.909 -2.951 1.00 92.88 182 ARG A O 1
ATOM 1419 N N . ALA A 1 183 ? 10.899 -0.660 -2.347 1.00 93.12 183 ALA A N 1
ATOM 1420 C CA . ALA A 1 183 ? 10.758 -1.224 -1.004 1.00 93.12 183 ALA A CA 1
ATOM 1421 C C . ALA A 1 183 ? 9.799 -0.428 -0.094 1.00 93.12 183 ALA A C 1
ATOM 1423 O O . ALA A 1 183 ? 9.230 -0.984 0.846 1.00 93.12 183 ALA A O 1
ATOM 1424 N N . GLU A 1 184 ? 9.609 0.871 -0.348 1.00 97.00 184 GLU A N 1
ATOM 1425 C CA . GLU A 1 184 ? 8.601 1.685 0.345 1.00 97.00 184 GLU A CA 1
ATOM 1426 C C . GLU A 1 184 ? 7.171 1.330 -0.108 1.00 97.00 184 GLU A C 1
ATOM 1428 O O . GLU A 1 184 ? 6.226 1.418 0.680 1.00 97.00 184 GLU A O 1
ATOM 1433 N N . MET A 1 185 ? 6.998 0.883 -1.352 1.00 96.50 185 MET A N 1
ATOM 1434 C CA . MET A 1 185 ? 5.679 0.656 -1.950 1.00 96.50 185 MET A CA 1
ATOM 1435 C C . MET A 1 185 ? 5.266 -0.804 -2.007 1.00 96.50 185 MET A C 1
ATOM 1437 O O . MET A 1 185 ? 4.084 -1.083 -1.870 1.00 96.50 185 MET A O 1
ATOM 1441 N N . SER A 1 186 ? 6.191 -1.735 -2.191 1.00 93.31 186 SER A N 1
ATOM 1442 C CA . SER A 1 186 ? 5.884 -3.135 -2.464 1.00 93.31 186 SER A CA 1
ATOM 1443 C C . SER A 1 186 ? 6.938 -4.050 -1.845 1.00 93.31 186 SER A C 1
ATOM 1445 O O . SER A 1 186 ? 8.115 -3.696 -1.766 1.00 93.31 186 SER A O 1
ATOM 1447 N N . ASN A 1 187 ? 6.524 -5.253 -1.445 1.00 91.31 187 ASN A N 1
ATOM 1448 C CA . ASN A 1 187 ? 7.436 -6.373 -1.202 1.00 91.31 187 ASN A CA 1
ATOM 1449 C C . ASN A 1 187 ? 7.553 -7.264 -2.437 1.00 91.31 187 ASN A C 1
ATOM 1451 O O . ASN A 1 187 ? 7.683 -8.471 -2.301 1.00 91.31 187 ASN A O 1
ATOM 1455 N N . SER A 1 188 ? 7.475 -6.678 -3.625 1.00 87.00 188 SER A N 1
ATOM 1456 C CA . SER A 1 188 ? 7.809 -7.327 -4.883 1.00 87.00 188 SER A CA 1
ATOM 1457 C C . SER A 1 188 ? 8.981 -6.582 -5.562 1.00 87.00 188 SER A C 1
ATOM 1459 O O . SER A 1 188 ? 9.104 -5.363 -5.403 1.00 87.00 188 SER A O 1
ATOM 1461 N N . PRO A 1 189 ? 9.860 -7.285 -6.298 1.00 75.62 189 PRO A N 1
ATOM 1462 C 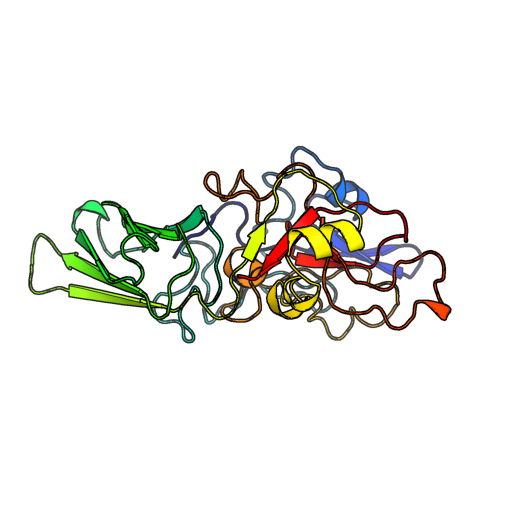CA . PRO A 1 189 ? 9.969 -8.731 -6.279 1.00 75.62 189 PRO A CA 1
ATOM 1463 C C . PRO A 1 189 ? 10.616 -9.207 -4.970 1.00 75.62 189 PRO A C 1
ATOM 1465 O O . PRO A 1 189 ? 11.604 -8.646 -4.498 1.00 75.62 189 PRO A O 1
ATOM 1468 N N . ASN A 1 190 ? 10.073 -10.258 -4.380 1.00 61.00 190 ASN A N 1
ATOM 1469 C CA . ASN A 1 190 ? 10.589 -10.939 -3.195 1.00 61.00 190 ASN A CA 1
ATOM 1470 C C . ASN A 1 190 ? 10.819 -12.428 -3.486 1.00 61.00 190 ASN A C 1
ATOM 1472 O O . ASN A 1 190 ? 11.130 -13.216 -2.594 1.00 61.00 190 ASN A O 1
ATOM 1476 N N . ALA A 1 191 ? 10.610 -12.871 -4.732 1.00 58.47 191 ALA A N 1
ATOM 1477 C CA . ALA A 1 191 ? 10.887 -14.230 -5.163 1.00 58.47 191 ALA A CA 1
ATOM 1478 C C . ALA A 1 191 ? 12.360 -14.277 -5.560 1.00 58.47 191 ALA A C 1
ATOM 1480 O O . ALA A 1 191 ? 12.834 -13.496 -6.377 1.00 58.47 191 ALA A O 1
ATOM 1481 N N . SER A 1 192 ? 13.129 -15.165 -4.934 1.00 53.41 192 SER A N 1
ATOM 1482 C CA . SER A 1 192 ? 14.566 -15.276 -5.210 1.00 53.41 192 SER A CA 1
ATOM 1483 C C . SER A 1 192 ? 14.852 -15.650 -6.667 1.00 53.41 192 SER A C 1
ATOM 1485 O O . SER A 1 192 ? 15.936 -15.363 -7.163 1.00 53.41 192 SER A O 1
ATOM 1487 N N . GLU A 1 193 ? 13.877 -16.258 -7.348 1.00 51.34 193 GLU A N 1
ATOM 1488 C CA . GLU A 1 193 ? 13.969 -16.721 -8.735 1.00 51.34 193 GLU A CA 1
ATOM 1489 C C . GLU A 1 193 ? 13.376 -15.729 -9.758 1.00 51.34 193 GLU A C 1
ATOM 1491 O O . GLU A 1 193 ? 13.646 -15.846 -10.947 1.00 51.34 193 GLU A O 1
ATOM 1496 N N . THR A 1 194 ? 12.651 -14.684 -9.336 1.00 52.62 194 THR A N 1
ATOM 1497 C CA . THR A 1 194 ? 12.131 -13.643 -10.258 1.00 52.62 194 THR A CA 1
ATOM 1498 C C . THR A 1 194 ? 13.184 -12.620 -10.681 1.00 52.62 194 THR A C 1
ATOM 1500 O O . THR A 1 194 ? 12.901 -11.724 -11.470 1.00 52.62 194 THR A O 1
ATOM 1503 N N . TRP A 1 195 ? 14.401 -12.739 -10.147 1.00 56.56 195 TRP A N 1
ATOM 1504 C CA . TRP A 1 195 ? 15.563 -11.906 -10.473 1.00 56.56 195 TRP A CA 1
ATOM 1505 C C . TRP A 1 195 ? 16.488 -12.549 -11.519 1.00 56.56 195 TRP A C 1
ATOM 1507 O O . TRP A 1 195 ? 17.639 -12.139 -11.651 1.00 56.56 195 TRP A O 1
ATOM 1517 N N . LEU A 1 196 ? 16.037 -13.599 -12.211 1.00 50.38 196 LEU A N 1
ATOM 1518 C CA . LEU A 1 196 ? 16.915 -14.405 -13.064 1.00 50.38 196 LEU A CA 1
ATOM 1519 C C . LEU A 1 196 ? 17.078 -13.860 -14.493 1.00 50.38 196 LEU A C 1
ATOM 1521 O O . LEU A 1 196 ? 18.096 -14.152 -15.116 1.00 50.38 196 LEU A O 1
ATOM 1525 N N . GLU A 1 197 ? 16.141 -13.048 -14.998 1.00 57.78 197 GLU A N 1
ATOM 1526 C CA . GLU A 1 197 ? 16.230 -12.429 -16.329 1.00 57.78 197 GLU A CA 1
ATOM 1527 C C . GLU A 1 197 ? 15.774 -10.962 -16.291 1.00 57.78 197 GLU A C 1
ATOM 1529 O O . GLU A 1 197 ? 14.637 -10.659 -15.927 1.00 57.78 197 GLU A O 1
ATOM 1534 N N . ASP A 1 198 ? 16.668 -10.050 -16.680 1.00 57.22 198 ASP A N 1
ATOM 1535 C CA . ASP A 1 198 ? 16.333 -8.649 -16.940 1.00 57.22 198 ASP A CA 1
ATOM 1536 C C . ASP A 1 198 ? 15.818 -8.474 -18.384 1.00 57.22 198 ASP A C 1
ATOM 1538 O O . ASP A 1 198 ? 16.350 -9.123 -19.289 1.00 57.22 198 ASP A O 1
ATOM 1542 N N . PRO A 1 199 ? 14.840 -7.580 -18.639 1.00 53.97 199 PRO A N 1
ATOM 1543 C CA . PRO A 1 199 ? 14.118 -6.759 -17.664 1.00 53.97 199 PRO A CA 1
ATOM 1544 C C . PRO A 1 199 ? 13.104 -7.580 -16.848 1.00 53.97 199 PRO A C 1
ATOM 1546 O O . PRO A 1 199 ? 12.392 -8.420 -17.390 1.00 53.97 199 PRO A O 1
ATOM 1549 N N . LEU A 1 200 ? 13.030 -7.285 -15.545 1.00 61.34 200 LEU A N 1
ATOM 1550 C CA . LEU A 1 200 ? 12.194 -7.968 -14.547 1.00 61.34 200 LEU A CA 1
ATOM 1551 C C . LEU A 1 200 ? 10.763 -8.225 -15.045 1.00 61.34 200 LEU A C 1
ATOM 1553 O O . LEU A 1 200 ? 10.035 -7.277 -15.353 1.00 61.34 200 LEU A O 1
ATOM 1557 N N . GLN A 1 201 ? 10.349 -9.494 -15.103 1.00 59.25 201 GLN A N 1
ATOM 1558 C CA . GLN A 1 201 ? 9.122 -9.842 -15.823 1.00 59.25 201 GLN A CA 1
ATOM 1559 C C . GLN A 1 201 ? 7.864 -9.995 -14.969 1.00 59.25 201 GLN A C 1
ATOM 1561 O O . GLN A 1 201 ? 6.814 -9.550 -15.431 1.00 59.25 201 GLN A O 1
ATOM 1566 N N . TRP A 1 202 ? 7.901 -10.499 -13.731 1.00 71.06 202 TRP A N 1
ATOM 1567 C CA . TRP A 1 202 ? 6.671 -10.575 -12.930 1.00 71.06 202 TRP A CA 1
ATOM 1568 C C . TRP A 1 202 ? 6.903 -11.017 -11.482 1.00 71.06 202 TRP A C 1
ATOM 1570 O O . TRP A 1 202 ? 7.555 -12.028 -11.260 1.00 71.06 202 TRP A O 1
ATOM 1580 N N . ASP A 1 203 ? 6.335 -10.304 -10.504 1.00 82.62 203 ASP A N 1
ATOM 1581 C CA . ASP A 1 203 ? 6.204 -10.771 -9.114 1.00 82.62 203 ASP A CA 1
ATOM 1582 C C . ASP A 1 203 ? 5.100 -9.958 -8.420 1.00 82.62 203 ASP A C 1
ATOM 1584 O O . ASP A 1 203 ? 5.058 -8.726 -8.529 1.00 82.62 203 ASP A O 1
ATOM 1588 N N . LEU A 1 204 ? 4.188 -10.633 -7.726 1.00 88.38 204 LEU A N 1
ATOM 1589 C CA . LEU A 1 204 ? 3.099 -9.997 -6.993 1.00 88.38 204 LEU A CA 1
ATOM 1590 C C . LEU A 1 204 ? 3.485 -9.732 -5.550 1.00 88.38 204 LEU A C 1
ATOM 1592 O O . LEU A 1 204 ? 4.083 -10.587 -4.893 1.00 88.38 204 LEU A O 1
ATOM 1596 N N . PHE A 1 205 ? 3.021 -8.603 -5.007 1.00 91.81 205 PHE A N 1
ATOM 1597 C CA . PHE A 1 205 ? 3.129 -8.389 -3.568 1.00 91.81 205 PHE A CA 1
ATOM 1598 C C . PHE A 1 205 ? 2.466 -9.544 -2.799 1.00 91.81 205 PHE A C 1
ATOM 1600 O O . PHE A 1 205 ? 1.438 -10.104 -3.194 1.00 91.81 205 PHE A O 1
ATOM 1607 N N . THR A 1 206 ? 3.024 -9.854 -1.637 1.00 93.81 206 THR A N 1
ATOM 1608 C CA . THR A 1 206 ? 2.392 -10.707 -0.628 1.00 93.81 206 THR A CA 1
ATOM 1609 C C . THR A 1 206 ? 1.762 -9.803 0.425 1.00 93.81 206 THR A C 1
ATOM 1611 O O . THR A 1 206 ? 2.438 -8.907 0.938 1.00 93.81 206 THR A O 1
ATOM 1614 N N . ARG A 1 207 ? 0.492 -10.023 0.804 1.00 94.38 207 ARG A N 1
ATOM 1615 C CA . ARG A 1 207 ? -0.122 -9.212 1.874 1.00 94.38 207 ARG A CA 1
ATOM 1616 C C . ARG A 1 207 ? 0.621 -9.416 3.187 1.00 94.38 207 ARG A C 1
ATOM 1618 O O . ARG A 1 207 ? 0.677 -10.529 3.706 1.00 94.38 207 ARG A O 1
ATOM 1625 N N . ALA A 1 208 ? 1.174 -8.338 3.726 1.00 95.44 208 ALA A N 1
ATOM 1626 C CA . ALA A 1 208 ? 2.014 -8.356 4.915 1.00 95.44 208 ALA A CA 1
ATOM 1627 C C . ALA A 1 208 ? 2.029 -6.976 5.581 1.00 95.44 208 ALA A C 1
ATOM 1629 O O . ALA A 1 208 ? 1.727 -5.965 4.949 1.00 95.44 208 ALA A O 1
ATOM 1630 N N . ILE A 1 209 ? 2.410 -6.928 6.858 1.00 97.00 209 ILE A N 1
ATOM 1631 C CA . ILE A 1 209 ? 2.588 -5.672 7.597 1.00 97.00 209 ILE A CA 1
ATOM 1632 C C . ILE A 1 209 ? 4.048 -5.239 7.487 1.00 97.00 209 ILE A C 1
ATOM 1634 O O . ILE A 1 209 ? 4.946 -6.073 7.598 1.00 97.00 209 ILE A O 1
ATOM 1638 N N . ASN A 1 210 ? 4.294 -3.934 7.340 1.00 95.88 210 ASN A N 1
ATOM 1639 C CA . ASN A 1 210 ? 5.629 -3.330 7.387 1.00 95.88 210 ASN A CA 1
ATOM 1640 C C . ASN A 1 210 ? 6.562 -3.712 6.220 1.00 95.88 210 ASN A C 1
ATOM 1642 O O . ASN A 1 210 ? 7.773 -3.489 6.306 1.00 95.88 210 ASN A O 1
ATOM 1646 N N . GLN A 1 211 ? 6.009 -4.222 5.117 1.00 95.25 211 GLN A N 1
ATOM 1647 C CA . GLN A 1 211 ? 6.751 -4.612 3.910 1.00 95.25 211 GLN A CA 1
ATOM 1648 C C . GLN A 1 211 ? 6.292 -3.829 2.666 1.00 95.25 211 GLN A C 1
ATOM 1650 O O . GLN A 1 211 ? 6.149 -4.385 1.584 1.00 95.25 211 GLN A O 1
ATOM 1655 N N . GLY A 1 212 ? 6.004 -2.542 2.832 1.00 95.69 212 GLY A N 1
ATOM 1656 C CA . GLY A 1 212 ? 5.569 -1.665 1.747 1.00 95.69 212 GLY A CA 1
ATOM 1657 C C . GLY A 1 212 ? 4.066 -1.397 1.749 1.00 95.69 212 GLY A C 1
ATOM 1658 O O . GLY A 1 212 ? 3.270 -2.154 2.310 1.00 95.69 212 GLY A O 1
ATOM 1659 N N . LEU A 1 213 ? 3.696 -0.272 1.144 1.00 97.56 213 LEU A N 1
ATOM 1660 C CA . LEU A 1 213 ? 2.333 0.251 1.153 1.00 97.56 213 LEU A CA 1
ATOM 1661 C C . LEU A 1 213 ? 1.318 -0.702 0.505 1.00 97.56 213 LEU A C 1
ATOM 1663 O O . LEU A 1 213 ? 0.293 -1.011 1.104 1.00 97.56 213 LEU A O 1
ATOM 1667 N N . LEU A 1 214 ? 1.597 -1.214 -0.689 1.00 95.69 214 LEU A N 1
ATOM 1668 C CA . LEU A 1 214 ? 0.702 -2.109 -1.426 1.00 95.69 214 LEU A CA 1
ATOM 1669 C C . LEU A 1 214 ? 0.574 -3.481 -0.744 1.00 95.69 214 LEU A C 1
ATOM 1671 O O . LEU A 1 214 ? -0.488 -4.090 -0.782 1.00 95.69 214 LEU A O 1
ATOM 1675 N N . SER A 1 215 ? 1.594 -3.932 -0.014 1.00 94.88 215 SER A N 1
ATOM 1676 C CA . SER A 1 215 ? 1.525 -5.148 0.811 1.00 94.88 215 SER A CA 1
ATOM 1677 C C . SER A 1 215 ? 0.531 -4.994 1.974 1.00 94.88 215 SER A C 1
ATOM 1679 O O . SER A 1 215 ? -0.177 -5.937 2.343 1.00 94.88 215 SER A O 1
ATOM 1681 N N . GLU A 1 216 ? 0.444 -3.790 2.547 1.00 96.12 216 GLU A N 1
ATOM 1682 C CA . GLU A 1 216 ? -0.494 -3.466 3.623 1.00 96.12 216 GLU A CA 1
ATOM 1683 C C . GLU A 1 216 ? -1.896 -3.161 3.101 1.00 96.12 216 GLU A C 1
ATOM 1685 O O . GLU A 1 216 ? -2.876 -3.618 3.682 1.00 96.12 216 GLU A O 1
ATOM 1690 N N . TRP A 1 217 ? -2.028 -2.424 2.006 1.00 95.56 217 TRP A N 1
ATOM 1691 C CA . TRP A 1 217 ? -3.319 -1.905 1.551 1.00 95.56 217 TRP A CA 1
ATOM 1692 C C . TRP A 1 217 ? -3.925 -2.737 0.411 1.00 95.56 217 TRP A C 1
ATOM 1694 O O . TRP A 1 217 ? -5.124 -3.017 0.425 1.00 95.56 217 TRP A O 1
ATOM 1704 N N . GLY A 1 218 ? -3.104 -3.340 -0.442 1.00 92.81 218 GLY A N 1
ATOM 1705 C CA . GLY A 1 218 ? -3.520 -4.086 -1.628 1.00 92.81 218 GLY A CA 1
ATOM 1706 C C . GLY A 1 218 ? -3.573 -3.196 -2.860 1.00 92.81 218 GLY A C 1
ATOM 1707 O O . GLY A 1 218 ? -2.868 -2.190 -2.925 1.00 92.81 218 GLY A O 1
ATOM 1708 N N . MET A 1 219 ? -4.444 -3.555 -3.809 1.00 91.38 219 MET A N 1
ATOM 1709 C CA . MET A 1 219 ? -4.725 -2.739 -4.992 1.00 91.38 219 MET A CA 1
ATOM 1710 C C . MET A 1 219 ? -5.175 -1.332 -4.582 1.00 91.38 219 MET A C 1
ATOM 1712 O O . MET A 1 219 ? -6.258 -1.174 -4.010 1.00 91.38 219 MET A O 1
ATOM 1716 N N . ALA A 1 220 ? -4.379 -0.322 -4.925 1.00 92.44 220 ALA A N 1
ATOM 1717 C CA . ALA A 1 220 ? -4.636 1.073 -4.599 1.00 92.44 220 ALA A CA 1
ATOM 1718 C C . ALA A 1 220 ? -5.223 1.831 -5.798 1.00 92.44 220 ALA A C 1
ATOM 1720 O O . ALA A 1 220 ? -4.522 2.170 -6.746 1.00 92.44 220 ALA A O 1
ATOM 1721 N N . ASN A 1 221 ? -6.531 2.087 -5.743 1.00 91.25 221 ASN A N 1
ATOM 1722 C CA . ASN A 1 221 ? -7.286 2.892 -6.703 1.00 91.25 221 ASN A CA 1
ATOM 1723 C C . ASN A 1 221 ? -8.451 3.609 -6.000 1.00 91.25 221 ASN A C 1
ATOM 1725 O O . ASN A 1 221 ? -8.802 3.273 -4.866 1.00 91.25 221 ASN A O 1
ATOM 1729 N N . ASP A 1 222 ? -9.060 4.584 -6.661 1.00 90.06 222 ASP A N 1
ATOM 1730 C CA . ASP A 1 222 ? -10.252 5.284 -6.167 1.00 90.06 222 ASP A CA 1
ATOM 1731 C C . ASP A 1 222 ? -11.506 4.384 -6.070 1.00 90.06 222 ASP A C 1
ATOM 1733 O O . ASP A 1 222 ? -12.411 4.673 -5.297 1.00 90.06 222 ASP A O 1
ATOM 1737 N N . ILE A 1 223 ? -11.563 3.238 -6.753 1.00 87.75 223 ILE A N 1
ATOM 1738 C CA . ILE A 1 223 ? -12.655 2.263 -6.574 1.00 87.75 223 ILE A CA 1
ATOM 1739 C C . ILE A 1 223 ? -12.594 1.622 -5.174 1.00 87.75 223 ILE A C 1
ATOM 1741 O O . ILE A 1 223 ? -13.614 1.495 -4.494 1.00 87.75 223 ILE A O 1
ATOM 1745 N N . ASN A 1 224 ? -11.399 1.235 -4.724 1.00 88.62 224 ASN A N 1
ATOM 1746 C CA . ASN A 1 224 ? -11.147 0.632 -3.413 1.00 88.62 224 ASN A CA 1
ATOM 1747 C C . ASN A 1 224 ? -11.034 1.686 -2.307 1.00 88.62 224 ASN A C 1
ATOM 1749 O O . ASN A 1 224 ? -11.389 1.425 -1.154 1.00 88.62 224 ASN A O 1
ATOM 1753 N N . TYR A 1 225 ? -10.563 2.880 -2.665 1.00 93.25 225 TYR A N 1
ATOM 1754 C CA . TYR A 1 225 ? -10.349 4.014 -1.773 1.00 93.25 225 TYR A CA 1
ATOM 1755 C C . TYR A 1 225 ? -10.964 5.286 -2.376 1.00 93.25 225 TYR A C 1
ATOM 1757 O O . TYR A 1 225 ? -10.229 6.161 -2.839 1.00 93.25 225 TYR A O 1
ATOM 1765 N N . PRO A 1 226 ? -12.299 5.441 -2.334 1.00 92.00 226 PRO A N 1
ATOM 1766 C CA . PRO A 1 226 ? -13.020 6.524 -3.024 1.00 92.00 226 PRO A CA 1
ATOM 1767 C C . PRO A 1 226 ? -12.709 7.932 -2.524 1.00 92.00 226 PRO A C 1
ATOM 1769 O O . PRO A 1 226 ? -13.022 8.908 -3.196 1.00 92.00 226 PRO A O 1
ATOM 1772 N N . ASN A 1 227 ? -12.076 8.048 -1.357 1.00 93.56 227 ASN A N 1
ATOM 1773 C CA . ASN A 1 227 ? -11.621 9.323 -0.801 1.00 93.56 227 ASN A CA 1
ATOM 1774 C C . ASN A 1 227 ? -10.134 9.602 -1.086 1.00 93.56 227 ASN A C 1
ATOM 1776 O O . ASN A 1 227 ? -9.565 10.525 -0.504 1.00 93.56 227 ASN A O 1
ATOM 1780 N N . SER A 1 228 ? -9.485 8.779 -1.911 1.00 94.88 228 SER A N 1
ATOM 1781 C CA . SER A 1 228 ? -8.090 8.946 -2.320 1.00 94.88 228 SER A CA 1
ATOM 1782 C C . SER A 1 228 ? -7.988 9.529 -3.729 1.00 94.88 228 SER A C 1
ATOM 1784 O O . SER A 1 228 ? -8.977 9.653 -4.444 1.00 94.88 228 SER A O 1
ATOM 1786 N N . THR A 1 229 ? -6.769 9.873 -4.134 1.00 95.50 229 THR A N 1
ATOM 1787 C CA . THR A 1 229 ? -6.438 10.372 -5.476 1.00 95.50 229 THR A CA 1
ATOM 1788 C C . THR A 1 229 ? -5.738 9.316 -6.335 1.00 95.50 229 THR A C 1
ATOM 1790 O O . THR A 1 229 ? -5.046 9.657 -7.293 1.00 95.50 229 THR A O 1
ATOM 1793 N N . TRP A 1 230 ? -5.845 8.034 -5.979 1.00 95.00 230 TRP A N 1
ATOM 1794 C CA . TRP A 1 230 ? -5.300 6.957 -6.804 1.00 95.00 230 TRP A CA 1
ATOM 1795 C C . TRP A 1 230 ? -6.113 6.795 -8.093 1.00 95.00 230 TRP A C 1
ATOM 1797 O O . TRP A 1 230 ? -7.336 6.712 -8.038 1.00 95.00 230 TRP A O 1
ATOM 1807 N N . SER A 1 231 ? -5.441 6.683 -9.240 1.00 90.31 231 SER A N 1
ATOM 1808 C CA . SER A 1 231 ? -6.110 6.410 -10.519 1.00 90.31 231 SER A CA 1
ATOM 1809 C C . SER A 1 231 ? -6.682 4.989 -10.568 1.00 90.31 231 SER A C 1
ATOM 1811 O O . SER A 1 231 ? -6.072 4.049 -10.050 1.00 90.31 231 SER A O 1
ATOM 1813 N N . HIS A 1 232 ? -7.821 4.807 -11.245 1.00 86.56 232 HIS A N 1
ATOM 1814 C CA . HIS A 1 232 ? -8.299 3.491 -11.686 1.00 86.56 232 HIS A CA 1
ATOM 1815 C C . HIS A 1 232 ? -8.141 3.225 -13.186 1.00 86.56 232 HIS A C 1
ATOM 1817 O O . HIS A 1 232 ? -8.486 2.129 -13.633 1.00 86.56 232 HIS A O 1
ATOM 1823 N N . HIS A 1 233 ? -7.636 4.190 -13.958 1.00 80.19 233 HIS A N 1
ATOM 1824 C CA . HIS A 1 233 ? -7.496 4.082 -15.412 1.00 80.19 233 HIS A CA 1
ATOM 1825 C C . HIS A 1 233 ? -6.128 3.542 -15.831 1.00 80.19 233 HIS A C 1
ATOM 1827 O O . HIS A 1 233 ? -6.035 2.792 -16.804 1.00 80.19 233 HIS A O 1
ATOM 1833 N N . TYR A 1 234 ? -5.078 3.904 -15.093 1.00 83.56 234 TYR A N 1
ATOM 1834 C CA . TYR A 1 234 ? -3.723 3.425 -15.312 1.00 83.56 234 TYR A CA 1
ATOM 1835 C C . TYR A 1 234 ? -2.992 3.348 -13.967 1.00 83.56 234 TYR A C 1
ATOM 1837 O O . TYR A 1 234 ? -3.033 4.269 -13.163 1.00 83.56 234 TYR A O 1
ATOM 1845 N N . TYR A 1 235 ? -2.382 2.204 -13.667 1.00 88.94 235 TYR A N 1
ATOM 1846 C CA . TYR A 1 235 ? -1.922 1.910 -12.303 1.00 88.94 235 TYR A CA 1
ATOM 1847 C C . TYR A 1 235 ? -0.424 2.139 -12.093 1.00 88.94 235 TYR A C 1
ATOM 1849 O O . TYR A 1 235 ? 0.052 2.087 -10.960 1.00 88.94 235 TYR A O 1
ATOM 1857 N N . TRP A 1 236 ? 0.326 2.398 -13.165 1.00 93.81 236 TRP A N 1
ATOM 1858 C CA . TRP A 1 236 ? 1.778 2.499 -13.107 1.00 93.81 236 TRP A CA 1
ATOM 1859 C C . TRP A 1 236 ? 2.248 3.888 -12.682 1.00 93.81 236 TRP A C 1
ATOM 1861 O O . TRP A 1 236 ? 1.823 4.908 -13.231 1.00 93.81 236 TRP A O 1
ATOM 1871 N N . PHE A 1 237 ? 3.189 3.915 -11.744 1.00 96.31 237 PHE A N 1
ATOM 1872 C CA . PHE A 1 237 ? 3.841 5.124 -11.256 1.00 96.31 237 PHE A CA 1
ATOM 1873 C C . PHE A 1 237 ? 5.350 4.920 -11.096 1.00 96.31 237 PHE A C 1
ATOM 1875 O O . PHE A 1 237 ? 5.844 3.795 -11.008 1.00 96.31 237 PHE A O 1
ATOM 1882 N N . PHE A 1 238 ? 6.103 6.019 -11.082 1.00 96.62 238 PHE A N 1
ATOM 1883 C CA . PHE A 1 238 ? 7.563 5.961 -10.991 1.00 96.62 238 PHE A CA 1
ATOM 1884 C C . PHE A 1 238 ? 8.070 5.534 -9.611 1.00 96.62 238 PHE A C 1
ATOM 1886 O O . PHE A 1 238 ? 7.523 5.928 -8.580 1.00 96.62 238 PHE A O 1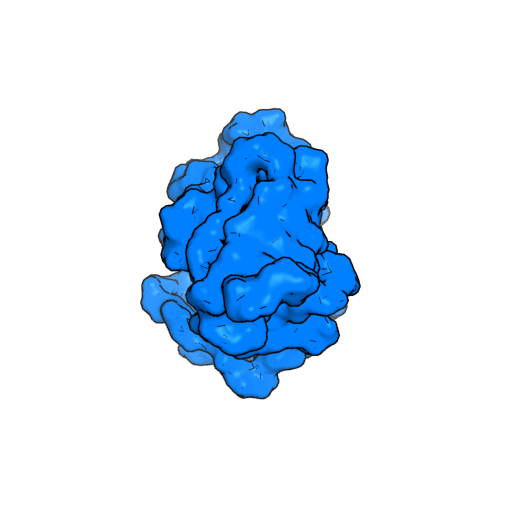
ATOM 1893 N N . SER A 1 239 ? 9.197 4.821 -9.613 1.00 95.56 239 SER A N 1
ATOM 1894 C CA . SER A 1 239 ? 10.075 4.670 -8.457 1.00 95.56 239 SER A CA 1
ATOM 1895 C C . SER A 1 239 ? 11.319 5.553 -8.587 1.00 95.56 239 SER A C 1
ATOM 1897 O O . SER A 1 239 ? 11.743 5.883 -9.693 1.00 95.56 239 SER A O 1
ATOM 1899 N N . SER A 1 240 ? 11.935 5.907 -7.457 1.00 95.88 240 SER A N 1
ATOM 1900 C CA . SER A 1 240 ? 13.260 6.541 -7.436 1.00 95.88 240 SER A CA 1
ATOM 1901 C C . SER A 1 240 ? 14.423 5.554 -7.617 1.00 95.88 240 SER A C 1
ATOM 1903 O O . SER A 1 240 ? 15.539 5.990 -7.920 1.00 95.88 240 SER A O 1
ATOM 1905 N N . ASP A 1 241 ? 14.175 4.246 -7.478 1.00 92.94 241 ASP A N 1
ATOM 1906 C CA . ASP A 1 241 ? 15.194 3.203 -7.630 1.00 92.94 241 ASP A CA 1
ATOM 1907 C C . ASP A 1 241 ? 15.741 3.143 -9.064 1.00 92.94 241 ASP A C 1
ATOM 1909 O O . ASP A 1 241 ? 14.987 3.183 -10.041 1.00 92.94 241 ASP A O 1
ATOM 1913 N N . GLU A 1 242 ? 17.062 3.006 -9.185 1.00 90.44 242 GLU A N 1
ATOM 1914 C CA . GLU A 1 242 ? 17.759 2.949 -10.471 1.00 90.44 242 GLU A CA 1
ATOM 1915 C C . GLU A 1 242 ? 17.763 1.550 -11.077 1.00 90.44 242 GLU A C 1
ATOM 1917 O O . GLU A 1 242 ? 18.017 0.559 -10.390 1.00 90.44 242 GLU A O 1
ATOM 1922 N N . PHE A 1 243 ? 17.550 1.489 -12.390 1.00 87.44 243 PHE A N 1
ATOM 1923 C CA . PHE A 1 243 ? 17.761 0.287 -13.182 1.00 87.44 243 PHE A CA 1
ATOM 1924 C C . PHE A 1 243 ? 19.226 0.220 -13.659 1.00 87.44 243 PHE A C 1
ATOM 1926 O O . PHE A 1 243 ? 19.638 1.026 -14.504 1.00 87.44 243 PHE A O 1
ATOM 1933 N N . PRO A 1 244 ? 20.038 -0.726 -13.146 1.00 84.38 244 PRO A N 1
ATOM 1934 C CA . PRO A 1 244 ? 21.487 -0.702 -13.340 1.00 84.38 244 PRO A CA 1
ATOM 1935 C C . PRO A 1 244 ? 21.940 -1.136 -14.741 1.00 84.38 244 PRO A C 1
ATOM 1937 O O . PRO A 1 244 ? 23.075 -0.860 -15.115 1.00 84.38 244 PRO A O 1
ATOM 1940 N N . LEU A 1 245 ? 21.084 -1.792 -15.534 1.00 84.12 245 LEU A N 1
ATOM 1941 C CA . LEU A 1 245 ? 21.459 -2.358 -16.838 1.00 84.12 245 LEU A CA 1
ATOM 1942 C C . LEU A 1 245 ? 21.066 -1.478 -18.032 1.00 84.12 245 LEU A C 1
ATOM 1944 O O . LEU A 1 245 ? 20.920 -1.968 -19.150 1.00 84.12 245 LEU A O 1
ATOM 1948 N N . THR A 1 246 ? 20.937 -0.168 -17.821 1.00 81.62 246 THR A N 1
ATOM 1949 C CA . THR A 1 246 ? 20.548 0.784 -18.880 1.00 81.62 246 THR A CA 1
ATOM 1950 C C . THR A 1 246 ? 21.489 0.734 -20.101 1.00 81.62 246 THR A C 1
ATOM 1952 O O . THR A 1 246 ? 21.063 1.003 -21.219 1.00 81.62 246 THR A O 1
ATOM 1955 N N . GLU A 1 247 ? 22.764 0.364 -19.924 1.00 85.44 247 GLU A N 1
ATOM 1956 C CA . GLU A 1 247 ? 23.713 0.198 -21.039 1.00 85.44 247 GLU A CA 1
ATOM 1957 C C . GLU A 1 247 ? 23.421 -1.033 -21.911 1.00 85.44 247 GLU A C 1
ATOM 1959 O O . GLU A 1 247 ? 23.650 -0.997 -23.118 1.00 85.44 247 GLU A O 1
ATOM 1964 N N . GLN A 1 248 ? 22.917 -2.114 -21.308 1.00 86.50 248 GLN A N 1
ATOM 1965 C CA . GLN A 1 248 ? 22.566 -3.351 -22.015 1.00 86.50 248 GLN A CA 1
ATOM 1966 C C . GLN A 1 248 ? 21.199 -3.237 -22.697 1.00 86.50 248 GLN A C 1
ATOM 1968 O O . GLN A 1 248 ? 20.976 -3.882 -23.718 1.00 86.50 248 GLN A O 1
ATOM 1973 N N . TYR A 1 249 ? 20.331 -2.373 -22.161 1.00 85.31 249 TYR A N 1
ATOM 1974 C CA . TYR A 1 249 ? 18.983 -2.122 -22.662 1.00 85.31 249 TYR A CA 1
ATOM 1975 C C . TYR A 1 249 ? 18.744 -0.619 -22.897 1.00 85.31 249 TYR A C 1
ATOM 1977 O O . TYR A 1 249 ? 18.060 0.049 -22.111 1.00 85.31 249 TYR A O 1
ATOM 1985 N N . PRO A 1 250 ? 19.344 -0.042 -23.954 1.00 86.62 250 PRO A N 1
ATOM 1986 C CA . PRO A 1 250 ? 19.330 1.398 -24.203 1.00 86.62 250 PRO A CA 1
ATOM 1987 C C . PRO A 1 250 ? 17.944 1.977 -24.533 1.00 86.62 250 PRO A C 1
ATOM 1989 O O . PRO A 1 250 ? 17.786 3.200 -24.535 1.00 86.62 250 PRO A O 1
ATOM 1992 N N . GLU A 1 251 ? 16.950 1.148 -24.835 1.00 88.19 251 GLU A N 1
ATOM 1993 C CA . GLU A 1 251 ? 15.550 1.520 -25.043 1.00 88.19 251 GLU A CA 1
ATOM 1994 C C . GLU A 1 251 ? 14.817 1.840 -23.732 1.00 88.19 251 GLU A C 1
ATOM 1996 O O . GLU A 1 251 ? 13.874 2.642 -23.723 1.00 88.19 251 GLU A O 1
ATOM 2001 N N . TYR A 1 252 ? 15.272 1.259 -22.620 1.00 88.25 252 TYR A N 1
ATOM 2002 C CA . TYR A 1 252 ? 14.647 1.428 -21.319 1.00 88.25 252 TYR A CA 1
ATOM 2003 C C . TYR A 1 252 ? 15.129 2.682 -20.596 1.00 88.25 252 TYR A C 1
ATOM 2005 O O . TYR A 1 252 ? 16.221 3.219 -20.811 1.00 88.25 252 TYR A O 1
ATOM 2013 N N . PHE A 1 253 ? 14.255 3.182 -19.732 1.00 90.00 253 PHE A N 1
ATOM 2014 C CA . PHE A 1 253 ? 14.555 4.247 -18.802 1.00 90.00 253 PHE A CA 1
ATOM 2015 C C . PHE A 1 253 ? 15.404 3.719 -17.640 1.00 90.00 253 PHE A C 1
ATOM 2017 O O . PHE A 1 253 ? 15.347 2.546 -17.285 1.00 90.00 253 PHE A O 1
ATOM 2024 N N . ASN A 1 254 ? 16.180 4.595 -17.006 1.00 90.12 254 ASN A N 1
ATOM 2025 C CA . ASN A 1 254 ? 17.084 4.208 -15.922 1.00 90.12 254 ASN A CA 1
ATOM 2026 C C . ASN A 1 254 ? 16.396 4.113 -14.551 1.00 90.12 254 ASN A C 1
ATOM 2028 O O . ASN A 1 254 ? 17.080 4.096 -13.528 1.00 90.12 254 ASN A O 1
ATOM 2032 N N . LYS A 1 255 ? 15.061 4.081 -14.505 1.00 92.25 255 LYS A N 1
ATOM 2033 C CA . LYS A 1 255 ? 14.274 3.985 -13.272 1.00 92.25 255 LYS A CA 1
ATOM 2034 C C . LYS A 1 255 ? 13.242 2.881 -13.376 1.00 92.25 255 LYS A C 1
ATOM 2036 O O . LYS A 1 255 ? 12.669 2.652 -14.442 1.00 92.25 255 LYS A O 1
ATOM 2041 N N . TYR A 1 256 ? 12.967 2.252 -12.241 1.00 91.94 256 TYR A N 1
ATOM 2042 C CA . TYR A 1 256 ? 11.853 1.323 -12.129 1.00 91.94 256 TYR A CA 1
ATOM 2043 C C . TYR A 1 256 ? 10.504 2.050 -12.076 1.00 91.94 256 TYR A C 1
ATOM 2045 O O . TYR A 1 256 ? 10.394 3.202 -11.650 1.00 91.94 256 TYR A O 1
ATOM 2053 N N . ALA A 1 257 ? 9.462 1.324 -12.449 1.00 92.56 257 ALA A N 1
ATOM 2054 C CA . ALA A 1 257 ? 8.067 1.656 -12.234 1.00 92.56 257 ALA A CA 1
ATOM 2055 C C . ALA A 1 257 ? 7.409 0.601 -11.344 1.00 92.56 257 ALA A C 1
ATOM 2057 O O . ALA A 1 257 ? 7.876 -0.537 -11.253 1.00 92.56 257 ALA A O 1
ATOM 2058 N N . ILE A 1 258 ? 6.316 0.999 -10.703 1.00 93.69 258 ILE A N 1
ATOM 2059 C CA . ILE A 1 258 ? 5.547 0.186 -9.768 1.00 93.69 258 ILE A CA 1
ATOM 2060 C C . ILE A 1 258 ? 4.085 0.239 -10.186 1.00 93.69 258 ILE A C 1
ATOM 2062 O O . ILE A 1 258 ? 3.562 1.311 -10.490 1.00 93.69 258 ILE A O 1
ATOM 2066 N N . ASP A 1 259 ? 3.431 -0.910 -10.186 1.00 90.88 259 ASP A N 1
ATOM 2067 C CA . ASP A 1 259 ? 2.008 -1.043 -10.458 1.00 90.88 259 ASP A CA 1
ATOM 2068 C C . ASP A 1 259 ? 1.188 -0.995 -9.161 1.00 90.88 259 ASP A C 1
ATOM 2070 O O . ASP A 1 259 ? 1.382 -1.810 -8.259 1.00 90.88 259 ASP A O 1
ATOM 2074 N N . ALA A 1 260 ? 0.234 -0.069 -9.065 1.00 92.75 260 ALA A N 1
ATOM 2075 C CA . ALA A 1 260 ? -0.678 0.045 -7.927 1.00 92.75 260 ALA A CA 1
ATOM 2076 C C . ALA A 1 260 ? -1.707 -1.098 -7.840 1.00 92.75 260 ALA A C 1
ATOM 2078 O O . ALA A 1 260 ? -2.404 -1.204 -6.829 1.00 92.75 260 ALA A O 1
ATOM 2079 N N . TRP A 1 261 ? -1.829 -1.945 -8.869 1.00 89.12 261 TRP A N 1
ATOM 2080 C CA . TRP A 1 261 ? -2.771 -3.060 -8.882 1.00 89.12 261 TRP A CA 1
ATOM 2081 C C . TRP A 1 261 ? -2.262 -4.277 -8.111 1.00 89.12 261 TRP A C 1
ATOM 2083 O O . TRP A 1 261 ? -2.888 -4.679 -7.127 1.00 89.12 261 TRP A O 1
ATOM 2093 N N . ILE A 1 262 ? -1.131 -4.843 -8.528 1.00 88.25 262 ILE A N 1
ATOM 2094 C CA . ILE A 1 262 ? -0.553 -6.052 -7.920 1.00 88.25 262 ILE A CA 1
ATOM 2095 C C . ILE A 1 262 ? 0.859 -5.840 -7.351 1.00 88.25 262 ILE A C 1
ATOM 2097 O O . ILE A 1 262 ? 1.500 -6.789 -6.894 1.00 88.25 262 ILE A O 1
ATOM 2101 N N . GLY A 1 263 ? 1.344 -4.594 -7.331 1.00 89.50 263 GLY A N 1
ATOM 2102 C CA . GLY A 1 263 ? 2.665 -4.232 -6.804 1.00 89.50 263 GLY A CA 1
ATOM 2103 C C . GLY A 1 263 ? 3.825 -4.694 -7.661 1.00 89.50 263 GLY A C 1
ATOM 2104 O O . GLY A 1 263 ? 4.940 -4.771 -7.143 1.00 89.50 263 GLY A O 1
ATOM 2105 N N . GLN A 1 264 ? 3.560 -5.012 -8.929 1.00 87.38 264 GLN A N 1
ATOM 2106 C CA . GLN A 1 264 ? 4.569 -5.451 -9.877 1.00 87.38 264 GLN A CA 1
ATOM 2107 C C . GLN A 1 264 ? 5.604 -4.347 -10.108 1.00 87.38 264 GLN A C 1
ATOM 2109 O O . GLN A 1 264 ? 5.274 -3.161 -10.157 1.00 87.38 264 GLN A O 1
ATOM 2114 N N . ILE A 1 265 ? 6.857 -4.760 -10.280 1.00 87.69 265 ILE A N 1
ATOM 2115 C CA . ILE A 1 265 ? 7.970 -3.892 -10.653 1.00 87.69 265 ILE A CA 1
ATOM 2116 C C . ILE A 1 265 ? 8.341 -4.148 -12.107 1.00 87.69 265 ILE A C 1
ATOM 2118 O O . ILE A 1 265 ? 8.511 -5.299 -12.502 1.00 87.69 265 ILE A O 1
ATOM 2122 N N . GLN A 1 266 ? 8.521 -3.079 -12.878 1.00 86.00 266 GLN A N 1
ATOM 2123 C CA . GLN A 1 266 ? 9.006 -3.146 -14.257 1.00 86.00 266 GLN A CA 1
ATOM 2124 C C . GLN A 1 266 ? 9.937 -1.980 -14.581 1.00 86.00 266 GLN A C 1
ATOM 2126 O O . GLN A 1 266 ? 10.027 -1.008 -13.831 1.00 86.00 266 GLN A O 1
ATOM 2131 N N . VAL A 1 267 ? 10.610 -2.067 -15.724 1.00 87.00 267 VAL A N 1
ATOM 2132 C CA . VAL A 1 267 ? 11.325 -0.950 -16.343 1.00 87.00 267 VAL A CA 1
ATOM 2133 C C . VAL A 1 267 ? 10.606 -0.602 -17.641 1.00 87.00 267 VAL A C 1
ATOM 2135 O O . VAL A 1 267 ? 10.280 -1.486 -18.429 1.00 87.00 267 VAL A O 1
ATOM 2138 N N . TRP A 1 268 ? 10.331 0.683 -17.848 1.00 87.94 268 TRP A N 1
ATOM 2139 C CA . TRP A 1 268 ? 9.589 1.176 -19.009 1.00 87.94 268 TRP A CA 1
ATOM 2140 C C . TRP A 1 268 ? 10.506 1.911 -19.984 1.00 87.94 268 TRP A C 1
ATOM 2142 O O . TRP A 1 268 ? 11.626 2.281 -19.640 1.00 87.94 268 TRP A O 1
ATOM 2152 N N . GLY A 1 269 ? 10.034 2.133 -21.211 1.00 87.12 269 GLY A N 1
ATOM 2153 C CA . GLY A 1 269 ? 10.762 2.916 -22.212 1.00 87.12 269 GLY A CA 1
ATOM 2154 C C . GLY A 1 269 ? 10.978 4.375 -21.789 1.00 87.12 269 GLY A C 1
ATOM 2155 O O . GLY A 1 269 ? 10.197 4.936 -21.022 1.00 87.12 269 GLY A O 1
ATOM 2156 N N . LYS A 1 270 ? 12.024 5.016 -22.327 1.00 85.31 270 LYS A N 1
ATOM 2157 C CA . LYS A 1 270 ? 12.433 6.400 -21.985 1.00 85.31 270 LYS A CA 1
ATOM 2158 C C . LYS A 1 270 ? 11.348 7.469 -22.154 1.00 85.31 270 LYS A C 1
ATOM 2160 O O . LYS A 1 270 ? 11.387 8.485 -21.468 1.00 85.31 270 LYS A O 1
ATOM 2165 N N . GLU A 1 271 ? 10.410 7.255 -23.069 1.00 87.50 271 GLU A N 1
ATOM 2166 C CA . GLU A 1 271 ? 9.340 8.209 -23.392 1.00 87.50 271 GLU A CA 1
ATOM 2167 C C . GLU A 1 271 ? 8.030 7.917 -22.646 1.00 87.50 271 GLU A C 1
ATOM 2169 O O . GLU A 1 271 ? 7.040 8.626 -22.829 1.00 87.50 271 GLU A O 1
ATOM 2174 N N . GLN A 1 272 ? 8.002 6.879 -21.804 1.00 91.69 272 GLN A N 1
ATOM 2175 C CA . GLN A 1 272 ? 6.785 6.484 -21.119 1.00 91.69 272 GLN A CA 1
ATOM 2176 C C . GLN A 1 272 ? 6.347 7.550 -20.110 1.00 91.69 272 GLN A C 1
ATOM 2178 O O . GLN A 1 272 ? 7.116 7.990 -19.253 1.00 91.69 272 GLN A O 1
ATOM 2183 N N . LEU A 1 273 ? 5.065 7.907 -20.179 1.00 95.44 273 LEU A N 1
ATOM 2184 C CA . LEU A 1 273 ? 4.412 8.730 -19.172 1.00 95.44 273 LEU A CA 1
ATOM 2185 C C . LEU A 1 273 ? 3.731 7.826 -18.142 1.00 95.44 273 LEU A C 1
ATOM 2187 O O . LEU A 1 273 ? 2.969 6.934 -18.519 1.00 95.44 273 LEU A O 1
ATOM 2191 N N . LEU A 1 274 ? 4.006 8.062 -16.860 1.00 96.19 274 LEU A N 1
ATOM 2192 C CA . LEU A 1 274 ? 3.440 7.321 -15.727 1.00 96.19 274 LEU A CA 1
ATOM 2193 C C . LEU A 1 274 ? 2.871 8.294 -14.688 1.00 96.19 274 LEU A C 1
ATOM 2195 O O . LEU A 1 274 ? 3.187 9.485 -14.705 1.00 96.19 274 LEU A O 1
ATOM 2199 N N . HIS A 1 275 ? 2.059 7.801 -13.756 1.00 97.06 275 HIS A N 1
ATOM 2200 C CA . HIS A 1 275 ? 1.590 8.624 -12.643 1.00 97.06 275 HIS A CA 1
ATOM 2201 C C . HIS A 1 275 ? 2.738 9.017 -11.706 1.00 97.06 275 HIS A C 1
ATOM 2203 O O . HIS A 1 275 ? 3.760 8.331 -11.588 1.00 97.06 275 HIS A O 1
ATOM 2209 N N . ALA A 1 276 ? 2.546 10.124 -10.991 1.00 97.12 276 ALA A N 1
ATOM 2210 C CA . ALA A 1 276 ? 3.407 10.518 -9.887 1.00 97.12 276 ALA A CA 1
ATOM 2211 C C . ALA A 1 276 ? 2.760 10.136 -8.549 1.00 97.12 276 ALA A C 1
ATOM 2213 O O . ALA A 1 276 ? 1.578 10.387 -8.302 1.00 97.12 276 ALA A O 1
ATOM 2214 N N . VAL A 1 277 ? 3.562 9.554 -7.663 1.00 98.12 277 VAL A N 1
ATOM 2215 C CA . VAL A 1 277 ? 3.206 9.282 -6.270 1.00 98.12 277 VAL A CA 1
ATOM 2216 C C . VAL A 1 277 ? 4.290 9.918 -5.418 1.00 98.12 277 VAL A C 1
ATOM 2218 O O . VAL A 1 277 ? 5.470 9.655 -5.630 1.00 98.12 277 VAL A O 1
ATOM 2221 N N . CYS A 1 278 ? 3.901 10.782 -4.485 1.00 98.31 278 CYS A N 1
ATOM 2222 C CA . CYS A 1 278 ? 4.848 11.605 -3.741 1.00 98.31 278 CYS A CA 1
ATOM 2223 C C . CYS A 1 278 ? 4.838 11.262 -2.256 1.00 98.31 278 CYS A C 1
ATOM 2225 O O . CYS A 1 278 ? 3.777 11.136 -1.654 1.00 98.31 278 CYS A O 1
ATOM 2227 N N . LYS A 1 279 ? 6.012 11.162 -1.645 1.00 97.94 279 LYS A N 1
ATOM 2228 C CA . LYS A 1 279 ? 6.183 11.017 -0.202 1.00 97.94 279 LYS A CA 1
ATOM 2229 C C . LYS A 1 279 ? 5.933 12.347 0.501 1.00 97.94 279 LYS A C 1
ATOM 2231 O O . LYS A 1 279 ? 6.385 13.391 0.031 1.00 97.94 279 LYS A O 1
ATOM 2236 N N . ALA A 1 280 ? 5.261 12.279 1.645 1.00 93.19 280 ALA A N 1
ATOM 2237 C CA . ALA A 1 280 ? 5.105 13.381 2.599 1.00 93.19 280 ALA A CA 1
ATOM 2238 C C . ALA A 1 280 ? 5.513 12.914 3.995 1.00 93.19 280 ALA A C 1
ATOM 2240 O O . ALA A 1 280 ? 5.593 11.682 4.199 1.00 93.19 280 ALA A O 1
#

Foldseek 3Di:
DDLDLQAQKFAKDWDDDPNDIAMDAAPDPDNVCCQPDLPNRRTRGDDPPRLDADLQFGMHADPVAADSVQGGDLPDPPGPAQAEEALRKDADDDPDALQQKDKDKDFPPPPCWDADSSRMIGRHHATPFKMKMWIAGNVDRVDIDIGIHTRHPWYKAWPAPDWDQPVVLQVVQVHLVFFAALQQAALPPVNPNQPPDPPRRHYFGYQDYPRHDCNRNPQDDCVSRVRGRHHPPFFKEWHSDFDPCCVVVVQWDGTWIFGSHGRIIGTHGNPDIGTHMTTD

pLDDT: mean 89.55, std 10.78, range [50.38, 98.56]

Solvent-accessible surface area (backbone atoms only — not comparable to full-atom values): 14549 Å² total; per-residue (Å²): 47,38,62,49,80,63,56,53,30,40,14,54,44,75,48,74,57,97,90,42,78,50,58,29,36,46,87,47,95,40,48,67,61,61,73,67,50,88,80,54,78,70,54,25,28,67,45,90,90,26,54,58,62,38,65,62,36,24,9,5,44,42,72,88,38,41,40,83,87,52,26,42,45,91,82,30,80,74,40,72,48,31,37,43,35,44,27,41,54,37,30,59,82,61,89,75,62,51,74,49,36,49,66,48,77,49,44,44,50,78,70,17,50,49,67,43,70,60,37,43,33,36,30,57,40,85,43,82,48,66,33,39,38,40,39,29,30,63,95,45,74,85,48,67,48,76,50,68,28,37,39,60,82,38,29,43,45,50,61,33,83,54,66,26,46,71,70,53,31,25,58,75,34,76,32,56,90,20,31,42,39,51,66,50,39,12,45,22,75,70,30,86,61,38,75,76,53,85,76,47,76,52,24,26,21,34,33,35,71,82,38,18,39,35,11,59,64,28,48,55,21,26,87,74,22,72,67,30,45,36,31,80,86,62,48,44,22,54,29,57,40,71,40,87,56,33,83,85,39,72,66,40,30,56,33,32,32,37,27,33,59,53,24,30,45,38,65,45,49,67,82,55,64,30,27,35,42,21,47,108

Mean predicted aligned error: 5.16 Å

Sequence (280 aa):
MIVNNKQTWGSPYHFTQNGKTDCALIGYNDIDSSIVDYNRGDKGWNKPGTEYRDHLCGGGYDHNVFDPINGFYASANPKFPTTGFPGAQFQLIMTGAQTDWDYSINATPVNSVTVDKYGMVVLNSKPTGSVTISAKFKPDPNI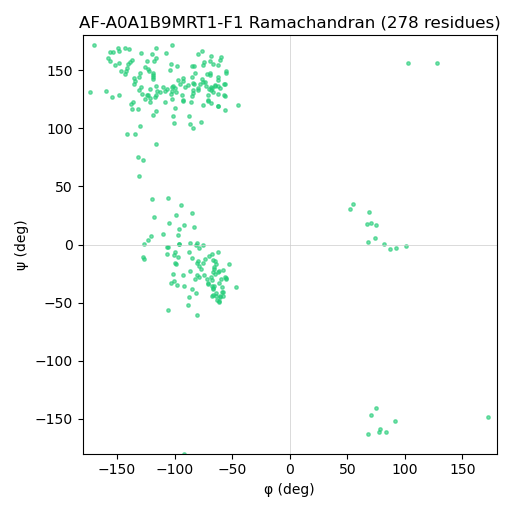VKTYTFNPTKTWVIPQGDVLHTYEQAKIACGGEKNIPTRAEMSNSPNASETWLEDPLQWDLFTRAINQGLLSEWGMANDINYPNSTWSHHYYWFFSSDEFPLTEQYPEYFNKYAIDAWIGQIQVWGKEQLLHAVCKA

Secondary structure (DSSP, 8-state):
-BS-SSSSSB-EEEEEETTEEEEEEBTBSSHHHHHH-S-GGGSSBS-TT-SSPBTTTB--B-TTTEETTTEE-TT-SSPSPSEE-TTEEEE---SS-GGGEEEEEE-SSTTSEEE-TT-EEEE-S--SS-EEEEEEESS-TT-EEEEEE-TTSEEEEEEEEEEE-HHHHHHHTTSGGGSPPHHHH---S--TTTTSSSS----BPPB-SSS-HHHHH-S-STTT-TTS---SS--EEEEEEE-TTTTT-TTEEEEEEEETTT--EEEEETT--EEEEEE-

Nearest PDB structures (foldseek):
  1cwv-assembly1_A  TM=8.483E-01  e=1.808E-10  Yersinia pseudotuberculosis
  8bcu-assembly1_H  TM=6.777E-01  e=1.676E-02  Escherichia phage T5
  5ngj-assembly1_A  TM=6.496E-01  e=2.554E-02  Tequintavirus T5
  9hcj-assembly1_10  TM=5.778E-01  e=4.132E-02  Dictyostelium discoideum
  4m03-assembly1_A-2  TM=4.568E-01  e=1.241E-02  Staphylococcus aureus subsp. aureus NCTC 8325